Protein AF-0000000072530497 (afdb_homodimer)

Solvent-accessible surface area (backbone atoms only — not comparable to full-atom values): 13283 Å² total; per-residue (Å²): 85,55,71,67,58,54,52,52,50,48,51,50,51,44,52,58,37,70,72,37,70,50,44,38,33,46,36,32,20,40,73,77,20,50,77,75,45,75,44,67,48,86,83,52,64,70,46,66,75,30,50,76,43,46,30,44,50,49,53,52,39,52,56,53,28,67,44,70,69,42,63,46,38,32,41,34,39,33,31,82,62,29,28,38,43,34,38,59,48,84,78,36,31,38,41,34,36,26,35,50,81,30,56,61,69,62,58,57,55,43,50,63,59,46,49,60,54,40,63,62,33,56,60,34,56,71,68,79,86,55,73,68,57,54,51,52,51,48,52,50,51,44,52,57,37,69,72,38,72,51,46,39,32,44,35,32,20,40,74,77,21,50,78,74,44,74,42,67,47,88,84,52,64,68,47,66,76,32,50,76,43,47,31,44,51,49,52,52,38,52,56,53,28,67,43,71,67,42,62,46,39,32,40,34,39,34,31,81,63,29,28,38,41,34,37,60,48,86,77,36,31,39,40,32,35,27,34,50,82,27,56,60,70,62,58,59,55,43,49,62,59,46,51,61,54,40,65,61,34,58,58,33,59,70,68,79

Structure (mmCIF, N/CA/C/O backbone):
data_AF-0000000072530497-model_v1
#
loop_
_entity.id
_entity.type
_entity.pdbx_description
1 polymer 'Roadblock/LAMTOR2 domain-containing protein'
#
loop_
_atom_site.group_PDB
_atom_site.id
_atom_site.type_symbol
_atom_site.label_atom_id
_atom_site.label_alt_id
_atom_site.label_comp_id
_atom_site.label_asym_id
_atom_site.label_entity_id
_atom_site.label_seq_id
_atom_site.pdbx_PDB_ins_code
_atom_site.Cartn_x
_atom_site.Cartn_y
_atom_site.Cartn_z
_atom_site.occupancy
_atom_site.B_iso_or_equiv
_atom_site.auth_seq_id
_atom_site.auth_comp_id
_atom_site.auth_asym_id
_atom_site.auth_atom_id
_atom_site.pdbx_PDB_model_num
ATOM 1 N N . MET A 1 1 ? -5.379 30.328 8.531 1 54.84 1 MET A N 1
ATOM 2 C CA . MET A 1 1 ? -4.676 29.719 9.656 1 54.84 1 MET A CA 1
ATOM 3 C C . MET A 1 1 ? -3.541 30.609 10.141 1 54.84 1 MET A C 1
ATOM 5 O O . MET A 1 1 ? -2.709 31.047 9.344 1 54.84 1 MET A O 1
ATOM 9 N N . HIS A 1 2 ? -3.631 31.016 11.344 1 65.19 2 HIS A N 1
ATOM 10 C CA . HIS A 1 2 ? -2.604 31.922 11.844 1 65.19 2 HIS A CA 1
ATOM 11 C C . HIS A 1 2 ? -1.271 31.188 12.023 1 65.19 2 HIS A C 1
ATOM 13 O O . HIS A 1 2 ? -1.24 29.969 12.188 1 65.19 2 HIS A O 1
ATOM 19 N N . ASN A 1 3 ? -0.214 31.891 11.812 1 76 3 ASN A N 1
ATOM 20 C CA . ASN A 1 3 ? 1.158 31.391 11.883 1 76 3 ASN A CA 1
ATOM 21 C C . ASN A 1 3 ? 1.396 30.578 13.148 1 76 3 ASN A C 1
ATOM 23 O O . ASN A 1 3 ? 2.09 29.562 13.109 1 76 3 ASN A O 1
ATOM 27 N N . GLN A 1 4 ? 0.722 31.016 14.242 1 74.25 4 GLN A N 1
ATOM 28 C CA . GLN A 1 4 ? 0.896 30.312 15.508 1 74.25 4 GLN A CA 1
ATOM 29 C C . GLN A 1 4 ? 0.225 28.938 15.477 1 74.25 4 GLN A C 1
ATOM 31 O O . GLN A 1 4 ? 0.764 27.969 16 1 74.25 4 GLN A O 1
ATOM 36 N N . ASP A 1 5 ? -0.867 28.859 14.844 1 76.75 5 ASP A N 1
ATOM 37 C CA . ASP A 1 5 ? -1.598 27.594 14.727 1 76.75 5 ASP A CA 1
ATOM 38 C C . ASP A 1 5 ? -0.814 26.578 13.898 1 76.75 5 ASP A C 1
ATOM 40 O O . ASP A 1 5 ? -0.734 25.406 14.258 1 76.75 5 ASP A O 1
ATOM 44 N N . ARG A 1 6 ? -0.209 27.094 12.859 1 80.12 6 ARG A N 1
ATOM 45 C CA . ARG A 1 6 ? 0.583 26.234 11.984 1 80.12 6 ARG A CA 1
ATOM 46 C C . ARG A 1 6 ? 1.8 25.672 12.727 1 80.12 6 ARG A C 1
ATOM 48 O O . ARG A 1 6 ? 2.148 24.5 12.57 1 80.12 6 ARG A O 1
ATOM 55 N N . ALA A 1 7 ? 2.402 26.547 13.594 1 86.12 7 ALA A N 1
ATOM 56 C CA . ALA A 1 7 ? 3.578 26.125 14.352 1 86.12 7 ALA A CA 1
ATOM 57 C C . ALA A 1 7 ? 3.227 25.016 15.344 1 86.12 7 ALA A C 1
ATOM 59 O O . ALA A 1 7 ? 4 24.078 15.539 1 86.12 7 ALA A O 1
ATOM 60 N N . GLU A 1 8 ? 2.088 25.156 15.977 1 86.56 8 GLU A N 1
ATOM 61 C CA . GLU A 1 8 ? 1.657 24.156 16.953 1 86.56 8 GLU A CA 1
ATOM 62 C C . GLU A 1 8 ? 1.342 22.828 16.266 1 86.56 8 GLU A C 1
ATOM 64 O O . GLU A 1 8 ? 1.628 21.75 16.812 1 86.56 8 GLU A O 1
ATOM 69 N N . LEU A 1 9 ? 0.742 22.938 15.133 1 87.5 9 LEU A N 1
ATOM 70 C CA . LEU A 1 9 ? 0.431 21.734 14.367 1 87.5 9 LEU A CA 1
ATOM 71 C C . LEU A 1 9 ? 1.707 21 13.961 1 87.5 9 LEU A C 1
ATOM 73 O O . LEU A 1 9 ? 1.787 19.781 14.055 1 87.5 9 L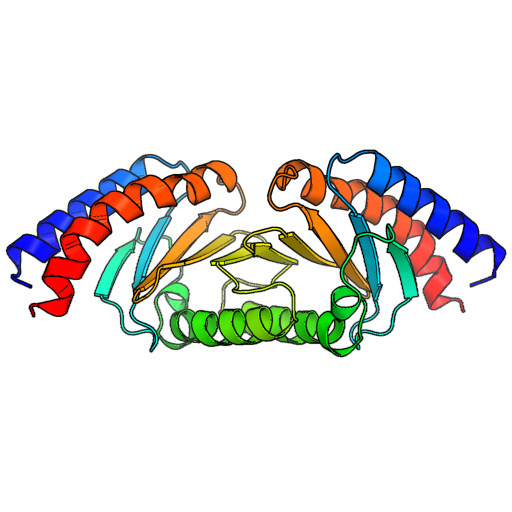EU A O 1
ATOM 77 N N . LYS A 1 10 ? 2.654 21.734 13.586 1 90.19 10 LYS A N 1
ATOM 78 C CA . LYS A 1 10 ? 3.936 21.141 13.203 1 90.19 10 LYS A CA 1
ATOM 79 C C . LYS A 1 10 ? 4.602 20.453 14.398 1 90.19 10 LYS A C 1
ATOM 81 O O . LYS A 1 10 ? 5.191 19.391 14.25 1 90.19 10 LYS A O 1
ATOM 86 N N . ARG A 1 11 ? 4.516 21.078 15.5 1 93.06 11 ARG A N 1
ATOM 87 C CA . ARG A 1 11 ? 5.09 20.484 16.703 1 93.06 11 ARG A CA 1
ATOM 88 C C . ARG A 1 11 ? 4.41 19.156 17.047 1 93.06 11 ARG A C 1
ATOM 90 O O . ARG A 1 11 ? 5.074 18.188 17.406 1 93.06 11 ARG A O 1
ATOM 97 N N . SER A 1 12 ? 3.111 19.188 16.859 1 93.12 12 SER A N 1
ATOM 98 C CA . SER A 1 12 ? 2.365 17.953 17.125 1 93.12 12 SER A CA 1
ATOM 99 C C . SER A 1 12 ? 2.754 16.859 16.141 1 93.12 12 SER A C 1
ATOM 101 O O . SER A 1 12 ? 2.947 15.711 16.531 1 93.12 12 SER A O 1
ATOM 103 N N . LEU A 1 13 ? 2.891 17.203 14.93 1 93.81 13 LEU A N 1
ATOM 104 C CA . LEU A 1 13 ? 3.281 16.234 13.914 1 93.81 13 LEU A CA 1
ATOM 105 C C . LEU A 1 13 ? 4.672 15.68 14.203 1 93.81 13 LEU A C 1
ATOM 107 O O . LEU A 1 13 ? 4.914 14.484 14.039 1 93.81 13 LEU A O 1
ATOM 111 N N . PHE A 1 14 ? 5.504 16.578 14.664 1 95.31 14 PHE A N 1
ATOM 112 C CA . PHE A 1 14 ? 6.855 16.141 14.992 1 95.31 14 PHE A CA 1
ATOM 113 C C . PHE A 1 14 ? 6.84 15.148 16.156 1 95.31 14 PHE A C 1
ATOM 115 O O . PHE A 1 14 ? 7.582 14.172 16.156 1 95.31 14 PHE A O 1
ATOM 122 N N . LYS A 1 15 ? 6.094 15.414 17.078 1 95.81 15 LYS A N 1
ATOM 123 C CA . LYS A 1 15 ? 5.957 14.508 18.219 1 95.81 15 LYS A CA 1
ATOM 124 C C . LYS A 1 15 ? 5.453 13.133 17.766 1 95.81 15 LYS A C 1
ATOM 126 O O . LYS A 1 15 ? 5.988 12.109 18.188 1 95.81 15 LYS A O 1
ATOM 131 N N . PHE A 1 16 ? 4.426 13.172 16.922 1 95.19 16 PHE A N 1
ATOM 132 C CA . PHE A 1 16 ? 3.908 11.914 16.391 1 95.19 16 PHE A CA 1
ATOM 133 C C . PHE A 1 16 ? 5 11.148 15.656 1 95.19 16 PHE A C 1
ATOM 135 O O . PHE A 1 16 ? 5.152 9.938 15.852 1 95.19 16 PHE A O 1
ATOM 142 N N . MET A 1 17 ? 5.711 11.82 14.844 1 96.25 17 MET A N 1
ATOM 143 C CA . MET A 1 17 ? 6.777 11.211 14.055 1 96.25 17 MET A CA 1
ATOM 144 C C . MET A 1 17 ? 7.848 10.609 14.961 1 96.25 17 MET A C 1
ATOM 146 O O . MET A 1 17 ? 8.32 9.5 14.711 1 96.25 17 MET A O 1
ATOM 150 N N . SER A 1 18 ? 8.172 11.297 16 1 96.12 18 SER A N 1
ATOM 151 C CA . SER A 1 18 ? 9.242 10.883 16.906 1 96.12 18 SER A CA 1
ATOM 152 C C . SER A 1 18 ? 8.836 9.648 17.703 1 96.12 18 SER A C 1
ATOM 154 O O . SER A 1 18 ? 9.695 8.93 18.234 1 96.12 18 SER A O 1
ATOM 156 N N . ASN A 1 19 ? 7.566 9.367 17.766 1 95.5 19 ASN A N 1
ATOM 157 C CA . ASN A 1 19 ? 7.062 8.211 18.5 1 95.5 19 ASN A CA 1
ATOM 158 C C . ASN A 1 19 ? 7.242 6.918 17.719 1 95.5 19 ASN A C 1
ATOM 160 O O . ASN A 1 19 ? 7.094 5.828 18.266 1 95.5 19 ASN A O 1
ATOM 164 N N . VAL A 1 20 ? 7.574 7.039 16.469 1 96.06 20 VAL A N 1
ATOM 165 C CA . VAL A 1 20 ? 7.723 5.855 15.633 1 96.06 20 VAL A CA 1
ATOM 166 C C . VAL A 1 20 ? 9.156 5.762 15.117 1 96.06 20 VAL A C 1
ATOM 168 O O . VAL A 1 20 ? 9.602 6.598 14.32 1 96.06 20 VAL A O 1
ATOM 171 N N . GLU A 1 21 ? 9.805 4.734 15.586 1 96.06 21 GLU A N 1
ATOM 172 C CA . GLU A 1 21 ? 11.18 4.539 15.141 1 96.06 21 GLU A CA 1
ATOM 173 C C . GLU A 1 21 ? 11.25 4.316 13.633 1 96.06 21 GLU A C 1
ATOM 175 O O . GLU A 1 21 ? 10.516 3.488 13.086 1 96.06 21 GLU A O 1
ATOM 180 N N . GLY A 1 22 ? 12.078 5.125 12.938 1 96.25 22 GLY A N 1
ATOM 181 C CA . GLY A 1 22 ? 12.297 4.93 11.516 1 96.25 22 GLY A CA 1
ATOM 182 C C . GLY A 1 22 ? 11.383 5.781 10.656 1 96.25 22 GLY A C 1
ATOM 183 O O . GLY A 1 22 ? 11.5 5.777 9.422 1 96.25 22 GLY A O 1
ATOM 184 N N . LEU A 1 23 ? 10.5 6.504 11.281 1 96.62 23 LEU A N 1
ATOM 185 C CA . LEU A 1 23 ? 9.672 7.461 10.555 1 96.62 23 LEU A CA 1
ATOM 186 C C . LEU A 1 23 ? 10.406 8.789 10.383 1 96.62 23 LEU A C 1
ATOM 188 O O . LEU A 1 23 ? 10.852 9.391 11.367 1 96.62 23 LEU A O 1
ATOM 192 N N . ASP A 1 24 ? 10.406 9.273 9.133 1 96.56 24 ASP A N 1
ATOM 193 C CA . ASP A 1 24 ? 11.32 10.383 8.867 1 96.56 24 ASP A CA 1
ATOM 194 C C . ASP A 1 24 ? 10.562 11.617 8.391 1 96.56 24 ASP A C 1
ATOM 196 O O . ASP A 1 24 ? 11.102 12.719 8.375 1 96.56 24 ASP A O 1
ATOM 200 N N . ALA A 1 25 ? 9.32 11.352 7.977 1 96.06 25 ALA A N 1
ATOM 201 C CA . ALA A 1 25 ? 8.578 12.523 7.508 1 96.06 25 ALA A CA 1
ATOM 202 C C . ALA A 1 25 ? 7.074 12.305 7.605 1 96.06 25 ALA A C 1
ATOM 204 O O . ALA A 1 25 ? 6.598 11.18 7.43 1 96.06 25 ALA A O 1
ATOM 205 N N . ILE A 1 26 ? 6.371 13.352 7.836 1 95.62 26 ILE A N 1
ATOM 206 C CA . ILE A 1 26 ? 4.922 13.469 7.703 1 95.62 26 ILE A CA 1
ATOM 207 C C . ILE A 1 26 ? 4.578 14.719 6.902 1 95.62 26 ILE A C 1
ATOM 209 O O . ILE A 1 26 ? 4.938 15.836 7.297 1 95.62 26 ILE A O 1
ATOM 213 N N . ILE A 1 27 ? 3.92 14.492 5.801 1 93.25 27 ILE A N 1
ATOM 214 C CA . ILE A 1 27 ? 3.566 15.578 4.895 1 93.25 27 ILE A CA 1
ATOM 215 C C . ILE A 1 27 ? 2.053 15.602 4.688 1 93.25 27 ILE A C 1
ATOM 217 O O . ILE A 1 27 ? 1.445 14.578 4.375 1 93.25 27 ILE A O 1
ATOM 221 N N . VAL A 1 28 ? 1.449 16.766 4.867 1 91.94 28 VAL A N 1
ATOM 222 C CA . VAL A 1 28 ? 0.018 16.953 4.656 1 91.94 28 VAL A CA 1
ATOM 223 C C . VAL A 1 28 ? -0.213 17.844 3.441 1 91.94 28 VAL A C 1
ATOM 225 O O . VAL A 1 28 ? 0.344 18.938 3.357 1 91.94 28 VAL A O 1
ATOM 228 N N . THR A 1 29 ? -1.006 17.328 2.523 1 90 29 THR A N 1
ATOM 229 C CA . THR A 1 29 ? -1.283 18.078 1.302 1 90 29 THR A CA 1
ATOM 230 C C . THR A 1 29 ? -2.785 18.172 1.054 1 90 29 THR A C 1
ATOM 232 O O . THR A 1 29 ? -3.574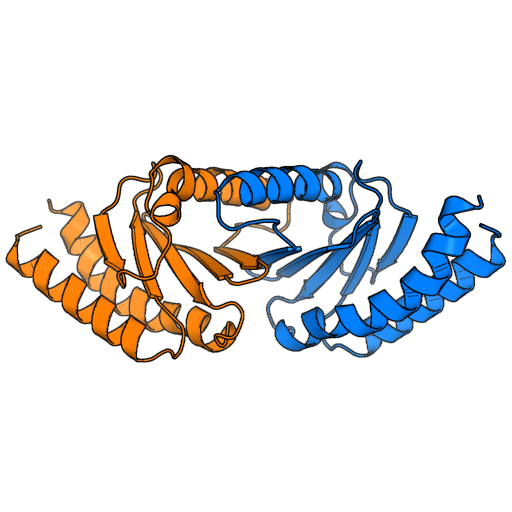 17.5 1.726 1 90 29 THR A O 1
ATOM 235 N N . ASP A 1 30 ? -3.115 19.094 0.224 1 84.56 30 ASP A N 1
ATOM 236 C CA . ASP A 1 30 ? -4.469 19.016 -0.322 1 84.56 30 ASP A CA 1
ATOM 237 C C . ASP A 1 30 ? -4.539 18.031 -1.484 1 84.56 30 ASP A C 1
ATOM 239 O O . ASP A 1 30 ? -3.592 17.281 -1.729 1 84.56 30 ASP A O 1
ATOM 243 N N . ARG A 1 31 ? -5.637 17.969 -2.223 1 79.06 31 ARG A N 1
ATOM 244 C CA . ARG A 1 31 ? -5.855 16.969 -3.266 1 79.06 31 ARG A CA 1
ATOM 245 C C . ARG A 1 31 ? -4.988 17.266 -4.488 1 79.06 31 ARG A C 1
ATOM 247 O O . ARG A 1 31 ? -4.777 16.375 -5.324 1 79.06 31 ARG A O 1
ATOM 254 N N . ASP A 1 32 ? -4.527 18.453 -4.535 1 81.44 32 ASP A N 1
ATOM 255 C CA . ASP A 1 32 ? -3.711 18.828 -5.684 1 81.44 32 ASP A CA 1
ATOM 256 C C . ASP A 1 32 ? -2.227 18.609 -5.395 1 81.44 32 ASP A C 1
ATOM 258 O O . ASP A 1 32 ? -1.384 18.828 -6.27 1 81.44 32 ASP A O 1
ATOM 262 N N . GLY A 1 33 ? -1.976 18.266 -4.191 1 83.62 33 GLY A N 1
ATOM 263 C CA . GLY A 1 33 ? -0.593 17.984 -3.836 1 83.62 33 GLY A CA 1
ATOM 264 C C . GLY A 1 33 ? 0.132 19.188 -3.266 1 83.62 33 GLY A C 1
ATOM 265 O O . GLY A 1 33 ? 1.358 19.172 -3.135 1 83.62 33 GLY A O 1
ATOM 266 N N . VAL A 1 34 ? -0.577 20.234 -2.986 1 85.12 34 VAL A N 1
ATOM 267 C CA . VAL A 1 34 ? 0.038 21.391 -2.365 1 85.12 34 VAL A CA 1
ATOM 268 C C . VAL A 1 34 ? 0.311 21.109 -0.89 1 85.12 34 VAL A C 1
ATOM 270 O O . VAL A 1 34 ? -0.597 20.734 -0.145 1 85.12 34 VAL A O 1
ATOM 273 N N . VAL A 1 35 ? 1.54 21.391 -0.485 1 89.19 35 VAL A N 1
ATOM 274 C CA . VAL A 1 35 ? 1.979 21.062 0.87 1 89.19 35 VAL A CA 1
ATOM 275 C C . VAL A 1 35 ? 1.384 22.062 1.854 1 89.19 35 VAL A C 1
ATOM 277 O O . VAL A 1 35 ? 1.557 23.281 1.696 1 89.19 35 VAL A O 1
ATOM 280 N N . MET A 1 36 ? 0.699 21.516 2.781 1 86.88 36 MET A N 1
ATOM 281 C CA . MET A 1 36 ? 0.104 22.328 3.832 1 86.88 36 MET A CA 1
ATOM 282 C C . MET A 1 36 ? 0.958 22.297 5.098 1 86.88 36 MET A C 1
ATOM 284 O O . MET A 1 36 ? 1.127 23.328 5.762 1 86.88 36 MET A O 1
ATOM 288 N N . LEU A 1 37 ? 1.386 21.141 5.441 1 89.81 37 LEU A N 1
ATOM 289 C CA . LEU A 1 37 ? 2.264 20.922 6.582 1 89.81 37 LEU A CA 1
ATOM 290 C C . LEU A 1 37 ? 3.324 19.875 6.258 1 89.81 37 LEU A C 1
ATOM 292 O O . LEU A 1 37 ? 3.035 18.875 5.586 1 89.81 37 LEU A O 1
ATOM 296 N N . LYS A 1 38 ? 4.531 20.203 6.754 1 91.88 38 LYS A N 1
ATOM 297 C CA . LYS A 1 38 ? 5.605 19.234 6.527 1 91.88 38 LYS A CA 1
ATOM 298 C C . LYS A 1 38 ? 6.574 19.203 7.703 1 91.88 38 LYS A C 1
ATOM 300 O O . LYS A 1 38 ? 7.039 20.25 8.156 1 91.88 38 LYS A O 1
ATOM 305 N N . VAL A 1 39 ? 6.727 18.047 8.195 1 94.62 39 VAL A N 1
ATOM 306 C CA . VAL A 1 39 ? 7.836 17.781 9.102 1 94.62 39 VAL A CA 1
ATOM 307 C C . VAL A 1 39 ? 8.688 16.641 8.562 1 94.62 39 VAL A C 1
ATOM 309 O O . VAL A 1 39 ? 8.156 15.602 8.164 1 94.62 39 VAL A O 1
ATOM 312 N N . ALA A 1 40 ? 10.031 16.906 8.484 1 94.62 40 ALA A N 1
ATOM 313 C CA . ALA A 1 40 ? 10.906 15.898 7.891 1 94.62 40 ALA A CA 1
ATOM 314 C C . ALA A 1 40 ? 12.328 16.016 8.43 1 94.62 40 ALA A C 1
ATOM 316 O O . ALA A 1 40 ? 12.812 17.125 8.672 1 94.62 40 ALA A O 1
ATOM 317 N N . HIS A 1 41 ? 12.867 14.859 8.633 1 94.31 41 HIS A N 1
ATOM 318 C CA . HIS A 1 41 ? 14.305 14.836 8.875 1 94.31 41 HIS A CA 1
ATOM 319 C C . HIS A 1 41 ? 15.086 15.125 7.59 1 94.31 41 HIS A C 1
ATOM 321 O O . HIS A 1 41 ? 14.57 14.906 6.488 1 94.31 41 HIS A O 1
ATOM 327 N N . GLU A 1 42 ? 16.281 15.539 7.746 1 89.69 42 GLU A N 1
ATOM 328 C CA . GLU A 1 42 ? 17.141 15.875 6.609 1 89.69 42 GLU A CA 1
ATOM 329 C C . GLU A 1 42 ? 17.484 14.633 5.797 1 89.69 42 GLU A C 1
ATOM 331 O O . GLU A 1 42 ? 17.875 14.734 4.629 1 89.69 42 GLU A O 1
ATOM 336 N N . SER A 1 43 ? 17.297 13.469 6.312 1 86.25 43 SER A N 1
ATOM 337 C CA . SER A 1 43 ? 17.688 12.211 5.684 1 86.25 43 SER A CA 1
ATOM 338 C C . SER A 1 43 ? 16.688 11.789 4.609 1 86.25 43 SER A C 1
ATOM 340 O O . SER A 1 43 ? 16.984 10.938 3.773 1 86.25 43 SER A O 1
ATOM 342 N N . VAL A 1 44 ? 15.602 12.422 4.613 1 87.56 44 VAL A N 1
ATOM 343 C CA . VAL A 1 44 ? 14.578 12.039 3.648 1 87.56 44 VAL A CA 1
ATOM 344 C C . VAL A 1 44 ? 14.945 12.57 2.266 1 87.56 44 VAL A C 1
ATOM 346 O O . VAL A 1 44 ? 15.336 13.734 2.123 1 87.56 44 VAL A O 1
ATOM 349 N N . PRO A 1 45 ? 14.852 11.727 1.245 1 87.25 45 PRO A N 1
ATOM 350 C CA . PRO A 1 45 ? 15.117 12.195 -0.114 1 87.25 45 PRO A CA 1
ATOM 351 C C . PRO A 1 45 ? 14.219 13.359 -0.522 1 87.25 45 PRO A C 1
ATOM 353 O O . PRO A 1 45 ? 13.016 13.336 -0.251 1 87.25 45 PRO A O 1
ATOM 356 N N . ASP A 1 46 ? 14.781 14.383 -1.162 1 87.31 46 ASP A N 1
ATOM 357 C CA . ASP A 1 46 ? 14.039 15.562 -1.568 1 87.31 46 ASP A CA 1
ATOM 358 C C . ASP A 1 46 ? 12.875 15.195 -2.488 1 87.31 46 ASP A C 1
ATOM 360 O O . ASP A 1 46 ? 11.859 15.898 -2.533 1 87.31 46 ASP A O 1
ATOM 364 N N . GLN A 1 47 ? 13.008 14.156 -3.174 1 85.31 47 GLN A N 1
ATOM 365 C CA . GLN A 1 47 ? 12.031 13.727 -4.168 1 85.31 47 GLN A CA 1
ATOM 366 C C . GLN A 1 47 ? 10.664 13.492 -3.531 1 85.31 47 GLN A C 1
ATOM 368 O O . GLN A 1 47 ? 9.633 13.766 -4.145 1 85.31 47 GLN A O 1
ATOM 373 N N . VAL A 1 48 ? 10.695 13.133 -2.293 1 84.38 48 VAL A N 1
ATOM 374 C CA . VAL A 1 48 ? 9.445 12.711 -1.67 1 84.38 48 VAL A CA 1
ATOM 375 C C . VAL A 1 48 ? 8.633 13.945 -1.272 1 84.38 48 VAL A C 1
ATOM 377 O O . VAL A 1 48 ? 7.43 13.844 -1.007 1 84.38 48 VAL A O 1
ATOM 380 N N . THR A 1 49 ? 9.297 15.062 -1.255 1 82.62 49 THR A N 1
ATOM 381 C CA . THR A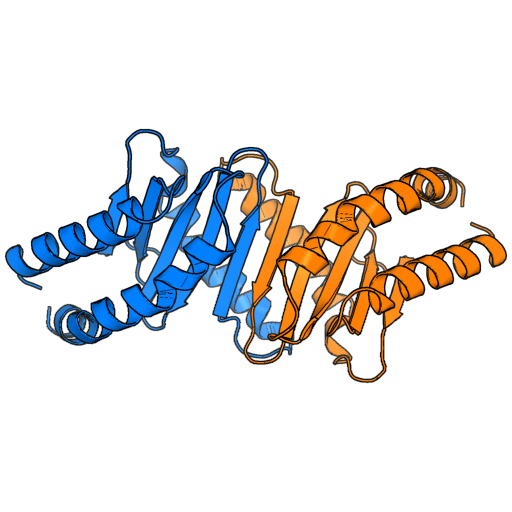 1 49 ? 8.602 16.266 -0.823 1 82.62 49 THR A CA 1
ATOM 382 C C . THR A 1 49 ? 8.172 17.109 -2.025 1 82.62 49 THR A C 1
ATOM 384 O O . THR A 1 49 ? 7.508 18.125 -1.868 1 82.62 49 THR A O 1
ATOM 387 N N . ARG A 1 50 ? 8.492 16.578 -3.162 1 84.75 50 ARG A N 1
ATOM 388 C CA . ARG A 1 50 ? 8.156 17.344 -4.359 1 84.75 50 ARG A CA 1
ATOM 389 C C . ARG A 1 50 ? 6.711 17.094 -4.781 1 84.75 50 ARG A C 1
ATOM 391 O O . ARG A 1 50 ? 6.168 16.016 -4.547 1 84.75 50 ARG A O 1
ATOM 398 N N . HIS A 1 51 ? 6.203 18.062 -5.461 1 84.12 51 HIS A N 1
ATOM 399 C CA . HIS A 1 51 ? 4.82 18.047 -5.93 1 84.12 51 HIS A CA 1
ATOM 400 C C . HIS A 1 51 ? 4.535 16.828 -6.785 1 84.12 51 HIS A C 1
ATOM 402 O O . HIS A 1 51 ? 3.477 16.203 -6.652 1 84.12 51 HIS A O 1
ATOM 408 N N . GLN A 1 52 ? 5.426 16.547 -7.621 1 77.06 52 GLN A N 1
ATOM 409 C CA . GLN A 1 52 ? 5.227 15.422 -8.523 1 77.06 52 GLN A CA 1
ATOM 410 C C . GLN A 1 52 ? 4.996 14.133 -7.742 1 77.06 52 GLN A C 1
ATOM 412 O O . GLN A 1 52 ? 4.176 13.297 -8.133 1 77.06 52 GLN A O 1
ATOM 417 N N . PHE A 1 53 ? 5.699 14 -6.648 1 82.38 53 PHE A N 1
ATOM 418 C CA . PHE A 1 53 ? 5.559 12.828 -5.801 1 82.38 53 PHE A CA 1
ATOM 419 C C . PHE A 1 53 ? 4.238 12.859 -5.043 1 82.38 53 PHE A C 1
ATOM 421 O O . PHE A 1 53 ? 3.475 11.891 -5.074 1 82.38 53 PHE A O 1
ATOM 428 N N . LEU A 1 54 ? 3.949 13.969 -4.574 1 85.62 54 LEU A N 1
ATOM 429 C CA . LEU A 1 54 ? 2.809 14.086 -3.674 1 85.62 54 LEU A CA 1
ATOM 430 C C . LEU A 1 54 ? 1.5 14.117 -4.457 1 85.62 54 LEU A C 1
ATOM 432 O O . LEU A 1 54 ? 0.47 13.648 -3.969 1 85.62 54 LEU A O 1
ATOM 436 N N . SER A 1 55 ? 1.562 14.562 -5.645 1 80.88 55 SER A N 1
ATOM 437 C CA . SER A 1 55 ? 0.356 14.695 -6.457 1 80.88 55 SER A CA 1
ATOM 438 C C . SER A 1 55 ? -0.064 13.352 -7.047 1 80.88 55 SER A C 1
ATOM 440 O O . SER A 1 55 ? -1.227 13.164 -7.41 1 80.88 55 SER A O 1
ATOM 442 N N . VAL A 1 56 ? 0.778 12.398 -7.113 1 81.75 56 VAL A N 1
ATOM 443 C CA . VAL A 1 56 ? 0.509 11.125 -7.766 1 81.75 56 VAL A CA 1
ATOM 444 C C . VAL A 1 56 ? -0.446 10.297 -6.906 1 81.75 56 VAL A C 1
ATOM 446 O O . VAL A 1 56 ? -1.289 9.562 -7.434 1 81.75 56 VAL A O 1
ATOM 449 N N . PHE A 1 57 ? -0.321 10.469 -5.633 1 82.94 57 PHE A N 1
ATOM 450 C CA . PHE A 1 57 ? -1.154 9.672 -4.742 1 82.94 57 PHE A CA 1
ATOM 451 C C . PHE A 1 57 ? -2.633 9.875 -5.051 1 82.94 57 PHE A C 1
ATOM 453 O O . PHE A 1 57 ? -3.404 8.914 -5.086 1 82.94 57 PHE A O 1
ATOM 460 N N . GLY A 1 58 ? -2.953 11.078 -5.207 1 84.5 58 GLY A N 1
ATOM 461 C CA . GLY A 1 58 ? -4.348 11.336 -5.527 1 84.5 58 GLY A CA 1
ATOM 462 C C . GLY A 1 58 ? -4.844 10.531 -6.715 1 84.5 58 GLY A C 1
ATOM 463 O O . GLY A 1 58 ? -5.891 9.883 -6.637 1 84.5 58 GLY A O 1
ATOM 464 N N . SER A 1 59 ? -4.09 10.523 -7.66 1 84.06 59 SER A N 1
ATOM 465 C CA . SER A 1 59 ? -4.461 9.797 -8.867 1 84.06 59 SER A CA 1
ATOM 466 C C . SER A 1 59 ? -4.465 8.297 -8.633 1 84.06 59 SER A C 1
ATOM 468 O O . SER A 1 59 ? -5.383 7.594 -9.062 1 84.06 59 SER A O 1
ATOM 470 N N . MET A 1 60 ? -3.492 7.781 -7.996 1 86.5 60 MET A N 1
ATOM 471 C CA . MET A 1 60 ? -3.404 6.352 -7.715 1 86.5 60 MET A CA 1
ATOM 472 C C . MET A 1 60 ? -4.578 5.891 -6.855 1 86.5 60 MET A C 1
ATOM 474 O O . MET A 1 60 ? -5.16 4.836 -7.109 1 86.5 60 MET A O 1
ATOM 478 N N . SER A 1 61 ? -4.887 6.703 -5.863 1 89.69 61 SER A N 1
ATOM 479 C CA . SER A 1 61 ? -6.02 6.395 -4.996 1 89.69 61 SER A CA 1
ATOM 480 C C . SER A 1 61 ? -7.332 6.406 -5.777 1 89.69 61 SER A C 1
ATOM 482 O O . SER A 1 61 ? -8.188 5.535 -5.578 1 89.69 61 SER A O 1
ATOM 484 N N . ASP A 1 62 ? -7.473 7.379 -6.676 1 87.62 62 ASP A N 1
ATOM 485 C CA . ASP A 1 62 ? -8.664 7.441 -7.52 1 87.62 62 ASP A CA 1
ATOM 486 C C . ASP A 1 62 ? -8.766 6.211 -8.422 1 87.62 62 ASP A C 1
ATOM 488 O O . ASP A 1 62 ? -9.852 5.645 -8.586 1 87.62 62 ASP A O 1
ATOM 492 N N . GLN A 1 63 ? -7.684 5.883 -9.008 1 84.94 63 GLN A N 1
ATOM 493 C CA . GLN A 1 63 ? -7.648 4.691 -9.859 1 84.94 63 GLN A CA 1
ATOM 494 C C . GLN A 1 63 ? -7.984 3.438 -9.055 1 84.94 63 GLN A C 1
ATOM 496 O O . GLN A 1 63 ? -8.789 2.611 -9.492 1 84.94 63 GLN A O 1
ATOM 501 N N . ALA A 1 64 ? -7.43 3.309 -7.875 1 88.19 64 ALA A N 1
ATOM 502 C CA . ALA A 1 64 ? -7.699 2.16 -7.016 1 88.19 64 ALA A CA 1
ATOM 503 C C . ALA A 1 64 ? -9.164 2.115 -6.602 1 88.19 64 ALA A C 1
ATOM 505 O O . ALA A 1 64 ? -9.758 1.037 -6.504 1 88.19 64 ALA A O 1
ATOM 506 N N . SER A 1 65 ? -9.789 3.234 -6.457 1 89.62 65 SER A N 1
ATOM 507 C CA . SER A 1 65 ? -11.188 3.318 -6.035 1 89.62 65 SER A CA 1
ATOM 508 C C . SER A 1 65 ? -12.125 2.885 -7.152 1 89.62 65 SER A C 1
ATOM 510 O O . SER A 1 65 ? -13.273 2.514 -6.898 1 89.62 65 SER A O 1
ATOM 512 N N . LYS A 1 66 ? -11.648 2.943 -8.281 1 84 66 LYS A N 1
ATOM 513 C CA . LYS A 1 66 ? -12.469 2.604 -9.445 1 84 66 LYS A CA 1
ATOM 514 C C . LYS A 1 66 ? -12.445 1.101 -9.711 1 84 66 LYS A C 1
ATOM 516 O O . LYS A 1 66 ? -13.211 0.602 -10.539 1 84 66 LYS A O 1
ATOM 521 N N . LEU A 1 67 ? -11.742 0.396 -8.93 1 80.44 67 LEU A N 1
ATOM 522 C CA . LEU A 1 67 ? -11.555 -1.025 -9.188 1 80.44 67 LEU A CA 1
ATOM 523 C C . LEU A 1 67 ? -12.688 -1.85 -8.586 1 80.44 67 LEU A C 1
ATOM 525 O O . LEU A 1 67 ? -12.695 -3.078 -8.703 1 80.44 67 LEU A O 1
ATOM 529 N N . GLY A 1 68 ? -13.602 -1.233 -7.934 1 82.38 68 GLY A N 1
ATOM 530 C CA . GLY A 1 68 ? -14.828 -1.907 -7.527 1 82.38 68 GLY A CA 1
ATOM 531 C C . GLY A 1 68 ? -14.781 -2.424 -6.102 1 82.38 68 GLY A C 1
ATOM 532 O O . GLY A 1 68 ? -15.68 -3.146 -5.668 1 82.38 68 GLY A O 1
ATOM 533 N N . LEU A 1 69 ? -13.742 -2.102 -5.305 1 88.5 69 LEU A N 1
ATOM 534 C CA . LEU A 1 69 ? -13.633 -2.57 -3.928 1 88.5 69 LEU A CA 1
ATOM 535 C C . LEU A 1 69 ? -14.078 -1.487 -2.947 1 88.5 69 LEU A C 1
ATOM 537 O O . LEU A 1 69 ? -14.07 -1.702 -1.733 1 88.5 69 LEU A O 1
ATOM 541 N N . GLY A 1 70 ? -14.508 -0.378 -3.5 1 90.12 70 GLY A N 1
ATOM 542 C CA . GLY A 1 70 ? -14.859 0.767 -2.676 1 90.12 70 GLY A CA 1
ATOM 543 C C . GLY A 1 70 ? -13.828 1.876 -2.723 1 90.12 70 GLY A C 1
ATOM 544 O O . GLY A 1 70 ? -12.984 1.907 -3.621 1 90.12 70 GLY A O 1
ATOM 545 N N . THR A 1 71 ? -14.016 2.727 -1.757 1 92.12 71 THR A N 1
ATOM 546 C CA . THR A 1 71 ? -13.109 3.867 -1.699 1 92.12 71 THR A CA 1
ATOM 547 C C . THR A 1 71 ? -11.773 3.465 -1.094 1 92.12 71 THR A C 1
ATOM 549 O O . THR A 1 71 ? -11.727 2.893 -0.003 1 92.12 71 THR A O 1
ATOM 552 N N . ASN A 1 72 ? -10.742 3.75 -1.893 1 92.62 72 ASN A N 1
ATOM 553 C CA . ASN A 1 72 ? -9.414 3.502 -1.354 1 92.62 72 ASN A CA 1
ATOM 554 C C . ASN A 1 72 ? -9.07 4.477 -0.231 1 92.62 72 ASN A C 1
ATOM 556 O O . ASN A 1 72 ? -9.148 5.695 -0.414 1 92.62 72 ASN A O 1
ATOM 560 N N . GLN A 1 73 ? -8.641 3.934 0.867 1 94.38 73 GLN A N 1
ATOM 561 C CA . GLN A 1 73 ? -8.367 4.754 2.041 1 94.38 73 GLN A CA 1
ATOM 562 C C . GLN A 1 73 ? -6.871 5 2.205 1 94.38 73 GLN A C 1
ATOM 564 O O . GLN A 1 73 ? -6.457 6.078 2.641 1 94.38 73 GLN A O 1
ATOM 569 N N . ARG A 1 74 ? -6.102 3.973 1.823 1 94.31 74 ARG A N 1
ATOM 570 C CA . ARG A 1 74 ? -4.664 4.039 2.055 1 94.31 74 ARG A CA 1
ATOM 571 C C . ARG A 1 74 ? -3.9 3.273 0.976 1 94.31 74 ARG A C 1
ATOM 573 O O . ARG A 1 74 ? -4.375 2.248 0.481 1 94.31 74 ARG A O 1
ATOM 580 N N . ILE A 1 75 ? -2.816 3.791 0.714 1 95.12 75 ILE A N 1
ATOM 581 C CA . ILE A 1 75 ? -1.859 3.078 -0.126 1 95.12 75 ILE A CA 1
ATOM 582 C C . ILE A 1 75 ? -0.498 3.037 0.565 1 95.12 75 ILE A C 1
ATOM 584 O O . ILE A 1 75 ? 0.008 4.066 1.017 1 95.12 75 ILE A O 1
ATOM 588 N N . ILE A 1 76 ? 0.049 1.849 0.648 1 95.69 76 ILE A N 1
ATOM 589 C CA . ILE A 1 76 ? 1.395 1.646 1.175 1 95.69 76 ILE A CA 1
ATOM 590 C C . ILE A 1 76 ? 2.318 1.163 0.058 1 95.69 76 ILE A C 1
ATOM 592 O O . ILE A 1 76 ? 2.021 0.174 -0.617 1 95.69 76 ILE A O 1
ATOM 596 N N . SER A 1 77 ? 3.328 1.874 -0.103 1 94.38 77 SER A N 1
ATOM 597 C CA . SER A 1 77 ? 4.348 1.486 -1.071 1 94.38 77 SER A CA 1
ATOM 598 C C . SER A 1 77 ? 5.656 1.113 -0.378 1 94.38 77 SER A C 1
ATOM 600 O O . SER A 1 77 ? 6.156 1.865 0.462 1 94.38 77 SER A O 1
ATOM 602 N N . LEU A 1 78 ? 6.145 -0.04 -0.787 1 94.62 78 LEU A N 1
ATOM 603 C CA . LEU A 1 78 ? 7.383 -0.523 -0.187 1 94.62 78 LEU A CA 1
ATOM 604 C C . LEU A 1 78 ? 8.508 -0.567 -1.219 1 94.62 78 LEU A C 1
ATOM 606 O O . LEU A 1 78 ? 8.297 -1.021 -2.346 1 94.62 78 LEU A O 1
ATOM 610 N N . TYR A 1 79 ? 9.594 0.003 -0.812 1 94.12 79 TYR A N 1
ATOM 611 C CA . TYR A 1 79 ? 10.82 0.026 -1.6 1 94.12 79 TYR A CA 1
ATOM 612 C C . TYR A 1 79 ? 11.953 -0.678 -0.863 1 94.12 79 TYR A C 1
ATOM 614 O O . TYR A 1 79 ? 11.742 -1.274 0.195 1 94.12 79 TYR A O 1
ATOM 622 N N . ASP A 1 80 ? 13.172 -0.662 -1.48 1 91.94 80 ASP A N 1
ATOM 623 C CA . ASP A 1 80 ? 14.305 -1.366 -0.886 1 91.94 80 ASP A CA 1
ATOM 624 C C . ASP A 1 80 ? 14.688 -0.748 0.456 1 91.94 80 ASP A C 1
ATOM 626 O O . ASP A 1 80 ? 14.977 -1.466 1.415 1 91.94 80 ASP A O 1
ATOM 630 N N . ASN A 1 81 ? 14.641 0.583 0.516 1 93.88 81 ASN A N 1
ATOM 631 C CA . ASN A 1 81 ? 15.172 1.229 1.712 1 93.88 81 ASN A CA 1
ATOM 632 C C . ASN A 1 81 ? 14.141 2.137 2.367 1 93.88 81 ASN A C 1
ATOM 634 O O . ASN A 1 81 ? 14.383 2.693 3.438 1 93.88 81 ASN A O 1
ATOM 638 N N . TYR A 1 82 ? 12.953 2.199 1.679 1 94.69 82 TYR A N 1
ATOM 639 C CA . TYR A 1 82 ? 11.938 3.119 2.184 1 94.69 82 TYR A CA 1
ATOM 640 C C . TYR A 1 82 ? 10.555 2.479 2.143 1 94.69 82 TYR A C 1
ATOM 642 O O . TYR A 1 82 ? 10.336 1.498 1.427 1 94.69 82 TYR A O 1
ATOM 650 N N . GLN A 1 83 ? 9.75 2.998 2.936 1 95.06 83 GLN A N 1
ATOM 651 C CA . GLN A 1 83 ? 8.312 2.779 2.787 1 95.06 83 GLN A CA 1
ATOM 652 C C . GLN A 1 83 ? 7.547 4.098 2.814 1 95.06 83 GLN A C 1
ATOM 654 O O . GLN A 1 83 ? 7.953 5.043 3.496 1 95.06 83 GLN A O 1
ATOM 659 N N . VAL A 1 84 ? 6.5 4.168 2.035 1 94.75 84 VAL A N 1
ATOM 660 C CA . VAL A 1 84 ? 5.633 5.34 1.997 1 94.75 84 VAL A CA 1
ATOM 661 C C . VAL A 1 84 ? 4.195 4.93 2.307 1 94.75 84 VAL A C 1
ATOM 663 O O . VAL A 1 84 ? 3.648 4.023 1.671 1 94.75 84 VAL A O 1
ATOM 666 N N . VAL A 1 85 ? 3.666 5.566 3.297 1 95.12 85 VAL A N 1
ATOM 667 C CA . VAL A 1 85 ? 2.268 5.363 3.666 1 95.12 85 VAL A CA 1
ATOM 668 C C . VAL A 1 85 ? 1.463 6.621 3.352 1 95.12 85 VAL A C 1
ATOM 670 O O . VAL A 1 85 ? 1.766 7.703 3.863 1 95.12 85 VAL A O 1
ATOM 673 N N . GLN A 1 86 ? 0.536 6.43 2.49 1 94 86 GLN A N 1
ATOM 674 C CA . GLN A 1 86 ? -0.328 7.547 2.127 1 94 86 GLN A CA 1
ATOM 675 C C . GLN A 1 86 ? -1.779 7.266 2.504 1 94 86 GLN A C 1
ATOM 677 O O . GLN A 1 86 ? -2.312 6.199 2.193 1 94 86 GLN A O 1
ATOM 682 N N . ILE A 1 87 ? -2.344 8.281 3.141 1 93.94 87 ILE A N 1
ATOM 683 C CA . ILE A 1 87 ? -3.697 8.125 3.664 1 93.94 87 ILE A CA 1
ATOM 684 C C . ILE A 1 87 ? -4.609 9.188 3.068 1 93.94 87 ILE A C 1
ATOM 686 O O . ILE A 1 87 ? -4.258 10.375 3.049 1 93.94 87 ILE A O 1
ATOM 690 N N . ASN A 1 88 ? -5.691 8.656 2.574 1 88.94 88 ASN A N 1
ATOM 691 C CA . ASN A 1 88 ? -6.727 9.539 2.053 1 88.94 88 ASN A CA 1
ATOM 692 C C . ASN A 1 88 ? -7.641 10.047 3.166 1 88.94 88 ASN A C 1
ATOM 694 O O . ASN A 1 88 ? -8.648 9.414 3.479 1 88.94 88 ASN A O 1
ATOM 698 N N . LYS A 1 89 ? -7.281 11.195 3.766 1 82.31 89 LYS A N 1
ATOM 699 C CA . LYS A 1 89 ? -8.078 11.852 4.797 1 82.31 89 LYS A CA 1
ATOM 700 C C . LYS A 1 89 ? -8.812 13.062 4.234 1 82.31 89 LYS A C 1
ATOM 702 O O . LYS A 1 89 ? -8.414 14.203 4.496 1 82.31 89 LYS A O 1
ATOM 707 N N . GLN A 1 90 ? -9.828 12.703 3.566 1 77.94 90 GLN A N 1
ATOM 708 C CA . GLN A 1 90 ? -10.555 13.797 2.932 1 77.94 90 GLN A CA 1
ATOM 709 C C . GLN A 1 90 ? -10.914 14.875 3.945 1 77.94 90 GLN A C 1
ATOM 711 O O . GLN A 1 90 ? -11.445 14.578 5.016 1 77.94 90 GLN A O 1
ATOM 716 N N . PRO A 1 91 ? -10.531 16.219 3.566 1 81 91 PRO A N 1
ATOM 717 C CA . PRO A 1 91 ? -10.086 16.734 2.271 1 81 91 PRO A CA 1
ATOM 718 C C . PRO A 1 91 ? -8.562 16.734 2.137 1 81 91 PRO A C 1
ATOM 720 O O . PRO A 1 91 ? -8.031 17.234 1.141 1 81 91 PRO A O 1
ATOM 723 N N . LEU A 1 92 ? -7.875 16.219 3.061 1 85.5 92 LEU A N 1
ATOM 724 C CA . LEU A 1 92 ? -6.414 16.25 3.047 1 85.5 92 LEU A CA 1
ATOM 725 C C . LEU A 1 92 ? -5.848 14.883 2.686 1 85.5 92 LEU A C 1
ATOM 727 O O . LEU A 1 92 ? -6.559 13.875 2.729 1 85.5 92 LEU A O 1
ATOM 731 N N . LEU A 1 93 ? -4.613 14.945 2.219 1 90.31 93 LEU A N 1
ATOM 732 C CA . LEU A 1 93 ? -3.803 13.75 2.041 1 90.31 93 LEU A CA 1
ATOM 733 C C . LEU A 1 93 ? -2.604 13.758 2.982 1 90.31 93 LEU A C 1
ATOM 735 O O . LEU A 1 93 ? -1.979 14.805 3.189 1 90.31 93 LEU A O 1
ATOM 739 N N . VAL A 1 94 ? -2.379 12.68 3.551 1 93.56 94 VAL A N 1
ATOM 740 C CA . VAL A 1 94 ? -1.225 12.555 4.434 1 93.56 94 VAL A CA 1
ATOM 741 C C . VAL A 1 94 ? -0.225 11.562 3.842 1 93.56 94 VAL A C 1
ATOM 743 O O . VAL A 1 94 ? -0.6 10.461 3.438 1 93.56 94 VAL A O 1
ATOM 746 N N . THR A 1 95 ? 0.972 11.977 3.754 1 94 95 THR A N 1
ATOM 747 C CA . THR A 1 95 ? 2.061 11.117 3.312 1 94 95 THR A CA 1
ATOM 748 C C . THR A 1 95 ? 3.102 10.945 4.414 1 94 95 THR A C 1
ATOM 750 O O . THR A 1 95 ? 3.621 11.93 4.941 1 94 95 THR A O 1
ATOM 753 N N . MET A 1 96 ? 3.381 9.727 4.738 1 95.25 96 MET A N 1
ATOM 754 C CA . MET A 1 96 ? 4.406 9.406 5.727 1 95.25 96 MET A CA 1
ATOM 755 C C . MET A 1 96 ? 5.52 8.57 5.102 1 95.25 96 MET A C 1
ATOM 757 O O . MET A 1 96 ? 5.25 7.562 4.441 1 95.25 96 MET A O 1
ATOM 761 N N . VAL A 1 97 ? 6.715 9 5.375 1 96 97 VAL A N 1
ATOM 762 C CA . VAL A 1 97 ? 7.879 8.344 4.785 1 96 97 VAL A CA 1
ATOM 763 C C . VAL A 1 97 ? 8.781 7.793 5.887 1 96 97 VAL A C 1
ATOM 765 O O . VAL A 1 97 ? 9.156 8.516 6.809 1 96 97 VAL A O 1
ATOM 768 N N . GLY A 1 98 ? 9.07 6.531 5.781 1 95.94 98 GLY A N 1
ATOM 769 C CA . GLY A 1 98 ? 9.961 5.883 6.73 1 95.94 98 GLY A CA 1
ATOM 770 C C . GLY A 1 98 ? 10.906 4.891 6.082 1 95.94 98 GLY A C 1
ATOM 771 O O . GLY A 1 98 ? 10.844 4.664 4.871 1 95.94 98 GLY A O 1
ATOM 772 N N . SER A 1 99 ? 11.82 4.406 6.914 1 95.12 99 SER A N 1
ATOM 773 C CA . SER A 1 99 ? 12.695 3.334 6.453 1 95.12 99 SER A CA 1
ATOM 774 C C . SER A 1 99 ? 11.914 2.053 6.188 1 95.12 99 SER A C 1
ATOM 776 O O . SER A 1 99 ? 10.828 1.855 6.742 1 95.12 99 SER A O 1
ATOM 778 N N . SER A 1 100 ? 12.508 1.194 5.328 1 93.44 100 SER A N 1
ATOM 779 C CA . SER A 1 100 ? 11.891 -0.094 5.035 1 93.44 100 SER A CA 1
ATOM 780 C C . SER A 1 100 ? 11.828 -0.974 6.277 1 93.44 100 SER A C 1
ATOM 782 O O . SER A 1 100 ? 11.008 -1.896 6.352 1 93.44 100 SER A O 1
ATOM 784 N N . GLU A 1 101 ? 12.562 -0.641 7.324 1 92.88 101 GLU A N 1
ATOM 785 C CA . GLU A 1 101 ? 12.633 -1.443 8.539 1 92.88 101 GLU A CA 1
ATOM 786 C C . GLU A 1 101 ? 11.664 -0.926 9.602 1 92.88 101 GLU A C 1
ATOM 788 O O . GLU A 1 101 ? 11.445 -1.583 10.625 1 92.88 101 GLU A O 1
ATOM 793 N N . ALA A 1 102 ? 11.125 0.245 9.359 1 93.38 102 ALA A N 1
ATOM 794 C CA . ALA A 1 102 ? 10.156 0.775 10.312 1 93.38 102 ALA A CA 1
ATOM 795 C C . ALA A 1 102 ? 8.914 -0.106 10.375 1 93.38 102 ALA A C 1
ATOM 797 O O . ALA A 1 102 ? 8.547 -0.74 9.391 1 93.38 102 ALA A O 1
ATOM 798 N N . ASN A 1 103 ? 8.289 -0.129 11.508 1 91 103 ASN A N 1
ATOM 799 C CA . ASN A 1 103 ? 7.078 -0.925 11.695 1 91 103 ASN A CA 1
ATOM 800 C C . ASN A 1 103 ? 5.875 -0.282 11.023 1 91 103 ASN A C 1
ATOM 802 O O . ASN A 1 103 ? 5.32 0.698 11.523 1 91 103 ASN A O 1
ATOM 806 N N . THR A 1 104 ? 5.484 -0.889 9.93 1 91.06 104 THR A N 1
ATOM 807 C CA . THR A 1 104 ? 4.395 -0.329 9.141 1 91.06 104 THR A CA 1
ATOM 808 C C . THR A 1 104 ? 3.125 -0.215 9.977 1 91.06 104 THR A C 1
ATOM 810 O O . THR A 1 104 ? 2.402 0.781 9.883 1 91.06 104 THR A O 1
ATOM 813 N N . GLY A 1 105 ? 2.842 -1.239 10.734 1 87.88 105 GLY A N 1
ATOM 814 C CA . GLY A 1 105 ? 1.679 -1.208 11.609 1 87.88 105 GLY A CA 1
ATOM 815 C C . GLY A 1 105 ? 1.665 -0.013 12.547 1 87.88 105 GLY A C 1
ATOM 816 O O . GLY A 1 105 ? 0.625 0.62 12.734 1 87.88 105 GLY A O 1
ATOM 817 N N . GLU A 1 106 ? 2.809 0.297 13.125 1 91.25 106 GLU A N 1
ATOM 818 C CA . GLU A 1 106 ? 2.922 1.452 14.016 1 91.25 106 GLU A CA 1
ATOM 819 C C . GLU A 1 106 ? 2.695 2.756 13.25 1 91.25 106 GLU A C 1
ATOM 821 O O . GLU A 1 106 ? 2.066 3.682 13.773 1 91.25 106 GLU A O 1
ATOM 826 N N . ILE A 1 107 ? 3.176 2.859 12.078 1 94.75 107 ILE A N 1
ATOM 827 C CA . ILE A 1 107 ? 2.986 4.051 11.258 1 94.75 107 ILE A CA 1
ATOM 828 C C . ILE A 1 107 ? 1.502 4.242 10.961 1 94.75 107 ILE A C 1
ATOM 830 O O . ILE A 1 107 ? 0.967 5.344 11.133 1 94.75 107 ILE A O 1
ATOM 834 N N . LEU A 1 108 ? 0.843 3.18 10.633 1 92.31 108 LEU A N 1
ATOM 835 C CA . LEU A 1 108 ? -0.583 3.227 10.328 1 92.31 108 LEU A CA 1
ATOM 836 C C . LEU A 1 108 ? -1.388 3.641 11.555 1 92.31 108 LEU A C 1
ATOM 838 O O . LEU A 1 108 ? -2.4 4.336 11.43 1 92.31 108 LEU A O 1
ATOM 842 N N . ASN A 1 109 ? -0.845 3.291 12.641 1 92 109 ASN A N 1
ATOM 843 C CA . ASN A 1 109 ? -1.553 3.592 13.883 1 92 109 ASN A CA 1
ATOM 844 C C . ASN A 1 109 ? -1.522 5.086 14.203 1 92 109 ASN A C 1
ATOM 846 O O . ASN A 1 109 ? -2.295 5.562 15.031 1 92 109 ASN A O 1
ATOM 850 N N . LEU A 1 110 ? -0.713 5.801 13.562 1 93.81 110 LEU A N 1
ATOM 851 C CA . LEU A 1 110 ? -0.665 7.246 13.758 1 93.81 110 LEU A CA 1
ATOM 852 C C . LEU A 1 110 ? -1.911 7.914 13.188 1 93.81 110 LEU A C 1
ATOM 854 O O . LEU A 1 110 ? -2.195 9.078 13.5 1 93.81 110 LEU A O 1
ATOM 858 N N . GLU A 1 111 ? -2.602 7.242 12.32 1 90.56 111 GLU A N 1
ATOM 859 C CA . GLU A 1 111 ? -3.807 7.797 11.711 1 90.56 111 GLU A CA 1
ATOM 860 C C . GLU A 1 111 ? -4.781 8.305 12.773 1 90.56 111 GLU A C 1
ATOM 862 O O . GLU A 1 111 ? -5.398 9.352 12.602 1 90.56 111 GLU A O 1
ATOM 867 N N . LYS A 1 112 ? -4.891 7.516 13.805 1 90.75 112 LYS A N 1
ATOM 868 C CA . LYS A 1 112 ? -5.797 7.922 14.875 1 90.75 112 LYS A CA 1
ATOM 869 C C . LYS A 1 112 ? -5.348 9.234 15.508 1 90.75 112 LYS A C 1
ATOM 871 O O . LYS A 1 112 ? -6.176 10.102 15.797 1 90.75 112 LYS A O 1
ATOM 876 N N . ASP A 1 113 ? -4.055 9.328 15.719 1 90.5 113 ASP A N 1
ATOM 877 C CA . ASP A 1 113 ? -3.494 10.562 16.266 1 90.5 113 ASP A CA 1
ATOM 878 C C . ASP A 1 113 ? -3.713 11.734 15.305 1 90.5 113 ASP A C 1
ATOM 880 O O . ASP A 1 113 ? -4.043 12.836 15.734 1 90.5 113 ASP A O 1
ATOM 884 N N . LEU A 1 114 ? -3.6 11.477 14.031 1 90.06 114 LEU A N 1
ATOM 885 C CA . LEU A 1 114 ? -3.766 12.516 13.023 1 90.06 114 LEU A CA 1
ATOM 886 C C . LEU A 1 114 ? -5.223 12.953 12.922 1 90.06 114 LEU A C 1
ATOM 888 O O . LEU A 1 114 ? -5.512 14.133 12.703 1 90.06 114 LEU A O 1
ATOM 892 N N . ASP A 1 115 ? -6.145 12 13.078 1 88.25 115 ASP A N 1
ATOM 893 C CA . ASP A 1 115 ? -7.562 12.336 13.078 1 88.25 115 ASP A CA 1
ATOM 894 C C . ASP A 1 115 ? -7.883 13.359 14.164 1 88.25 115 ASP A C 1
ATOM 896 O O . ASP A 1 115 ? -8.625 14.32 13.93 1 88.25 115 ASP A O 1
ATOM 900 N N . MET A 1 116 ? -7.289 13.102 15.242 1 84 116 MET A N 1
ATOM 901 C CA . MET A 1 116 ? -7.523 14.016 16.359 1 84 116 MET A CA 1
ATOM 902 C C . MET A 1 116 ? -6.93 15.391 16.062 1 84 116 MET A C 1
ATOM 904 O O . MET A 1 116 ? -7.539 16.406 16.391 1 84 116 MET A O 1
ATOM 908 N N . LEU A 1 117 ? -5.836 15.391 15.414 1 82.88 117 LEU A N 1
ATOM 909 C CA . LEU A 1 117 ? -5.148 16.641 15.086 1 82.88 117 LEU A CA 1
ATOM 910 C C . LEU A 1 117 ? -5.91 17.422 14.023 1 82.88 117 LEU A C 1
ATOM 912 O O . LEU A 1 117 ? -6.059 18.641 14.125 1 82.88 117 LEU A O 1
ATOM 916 N N . PHE A 1 118 ? -6.406 16.719 12.984 1 78.75 118 PHE A N 1
ATOM 917 C CA . PHE A 1 118 ? -7.02 17.391 11.844 1 78.75 118 PHE A CA 1
AT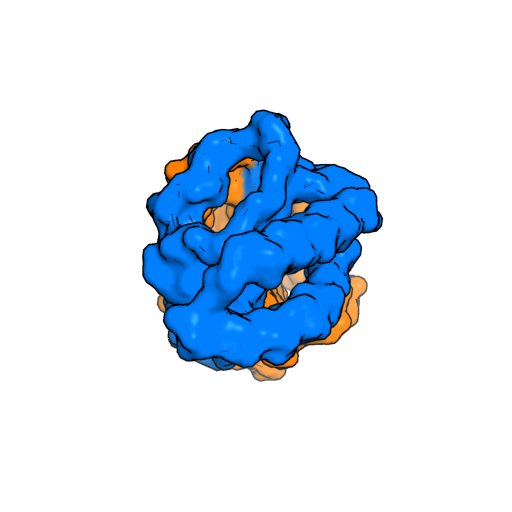OM 918 C C . PHE A 1 118 ? -8.453 17.797 12.164 1 78.75 118 PHE A C 1
ATOM 920 O O . PHE A 1 118 ? -9.016 18.672 11.508 1 78.75 118 PHE A O 1
ATOM 927 N N . LYS A 1 119 ? -9.125 17.078 12.961 1 75.06 119 LYS A N 1
ATOM 928 C CA . LYS A 1 119 ? -10.438 17.531 13.414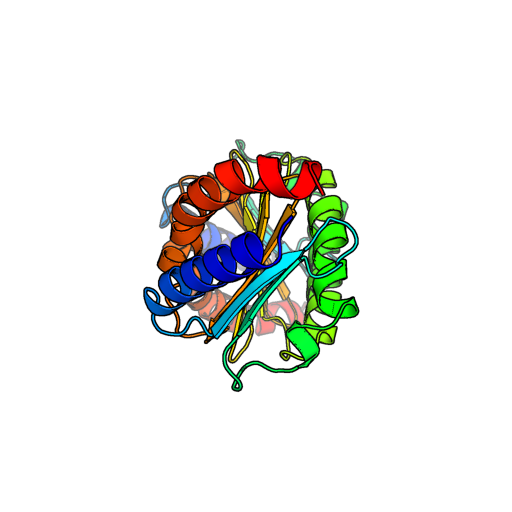 1 75.06 119 LYS A CA 1
ATOM 929 C C . LYS A 1 119 ? -10.359 18.938 14 1 75.06 119 LYS A C 1
ATOM 931 O O . LYS A 1 119 ? -11.25 19.766 13.766 1 75.06 119 LYS A O 1
ATOM 936 N N . ASP A 1 120 ? -9.289 19.125 14.57 1 64.06 120 ASP A N 1
ATOM 937 C CA . ASP A 1 120 ? -9.109 20.453 15.133 1 64.06 120 ASP A CA 1
ATOM 938 C C . ASP A 1 120 ? -8.703 21.453 14.062 1 64.06 120 ASP A C 1
ATOM 940 O O . ASP A 1 120 ? -9.094 22.625 14.109 1 64.06 120 ASP A O 1
ATOM 944 N N . LEU A 1 121 ? -7.969 20.953 13.008 1 57.41 121 LEU A N 1
ATOM 945 C CA . LEU A 1 121 ? -7.398 21.812 11.969 1 57.41 121 LEU A CA 1
ATOM 946 C C . LEU A 1 121 ? -8.438 22.141 10.898 1 57.41 121 LEU A C 1
ATOM 948 O O . LEU A 1 121 ? -8.445 23.234 10.344 1 57.41 121 LEU A O 1
ATOM 952 N N . SER A 1 122 ? -9.016 21 10.328 1 56.19 122 SER A N 1
ATOM 953 C CA . SER A 1 122 ? -10.031 21.281 9.32 1 56.19 122 SER A CA 1
ATOM 954 C C . SER A 1 122 ? -10.859 22.516 9.695 1 56.19 122 SER A C 1
ATOM 956 O O . SER A 1 122 ? -11.297 23.266 8.828 1 56.19 122 SER A O 1
ATOM 958 N N . THR A 1 123 ? -11.047 22.562 10.914 1 48.47 123 THR A N 1
ATOM 959 C CA . THR A 1 123 ? -11.727 23.781 11.328 1 48.47 123 THR A CA 1
ATOM 960 C C . THR A 1 123 ? -10.859 25 11.039 1 48.47 123 THR A C 1
ATOM 962 O O . THR A 1 123 ? -11.367 26.062 10.641 1 48.47 123 THR A O 1
ATOM 965 N N . VAL A 1 124 ? -9.602 24.781 1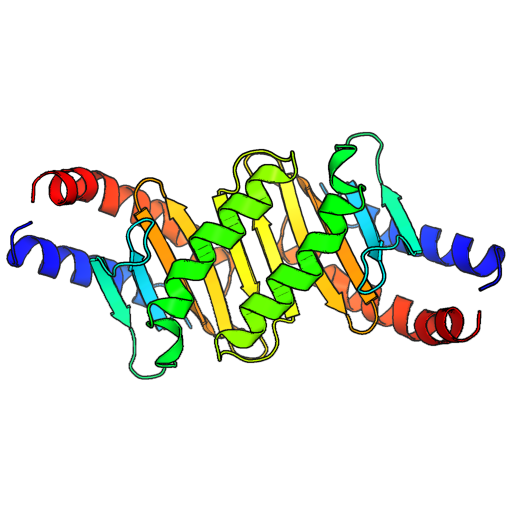1.125 1 46.94 124 VAL A N 1
ATOM 966 C CA . VAL A 1 124 ? -8.758 25.969 10.961 1 46.94 124 VAL A CA 1
ATOM 967 C C . VAL A 1 124 ? -8.438 26.172 9.477 1 46.94 124 VAL A C 1
ATOM 969 O O . VAL A 1 124 ? -8.422 27.297 8.992 1 46.94 124 VAL A O 1
ATOM 972 N N . ILE A 1 125 ? -8.117 25.078 8.75 1 52.41 125 ILE A N 1
ATOM 973 C CA . ILE A 1 125 ? -7.758 25.266 7.352 1 52.41 125 ILE A CA 1
ATOM 974 C C . ILE A 1 125 ? -8.969 25.766 6.566 1 52.41 125 ILE A C 1
ATOM 976 O O . ILE A 1 125 ? -8.82 26.547 5.621 1 52.41 125 ILE A O 1
ATOM 980 N N . GLN A 1 126 ? -10.133 25.328 6.766 1 45.5 126 GLN A N 1
ATOM 981 C CA . GLN A 1 126 ? -11.25 26 6.113 1 45.5 126 GLN A CA 1
ATOM 982 C C . GLN A 1 126 ? -11.297 27.484 6.473 1 45.5 126 GLN A C 1
ATOM 984 O O . GLN A 1 126 ? -11.875 28.281 5.742 1 45.5 126 GLN A O 1
ATOM 989 N N . MET A 1 127 ? -10.906 27.781 7.578 1 38.78 127 MET A N 1
ATOM 990 C CA . MET A 1 127 ? -11.156 29.156 7.984 1 38.78 127 MET A CA 1
ATOM 991 C C . MET A 1 127 ? -10.094 30.094 7.422 1 38.78 127 MET A C 1
ATOM 993 O O . MET A 1 127 ? -10.234 31.312 7.488 1 38.78 127 MET A O 1
ATOM 997 N N . THR A 1 128 ? -8.852 29.562 6.945 1 35.25 128 THR A N 1
ATOM 998 C CA . THR A 1 128 ? -8.055 30.641 6.371 1 35.25 128 THR A CA 1
ATOM 999 C C . THR A 1 128 ? -8.281 30.734 4.863 1 35.25 128 THR A C 1
ATOM 1001 O O . THR A 1 128 ? -8.523 29.719 4.207 1 35.25 128 THR A O 1
ATOM 1004 N N . MET B 1 1 ? 4.137 -25.438 -19.578 1 54.66 1 MET B N 1
ATOM 1005 C CA . MET B 1 1 ? 3.793 -25.969 -18.266 1 54.66 1 MET B CA 1
ATOM 1006 C C . MET B 1 1 ? 2.709 -27.047 -18.375 1 54.66 1 MET B C 1
ATOM 1008 O O . MET B 1 1 ? 1.664 -26.812 -18.984 1 54.66 1 MET B O 1
ATOM 1012 N N . HIS B 1 2 ? 3.055 -28.188 -17.953 1 65.5 2 HIS B N 1
ATOM 1013 C CA . HIS B 1 2 ? 2.076 -29.266 -18.094 1 65.5 2 HIS B CA 1
ATOM 1014 C C . HIS B 1 2 ? 0.936 -29.094 -17.094 1 65.5 2 HIS B C 1
ATOM 1016 O O . HIS B 1 2 ? 1.103 -28.453 -16.047 1 65.5 2 HIS B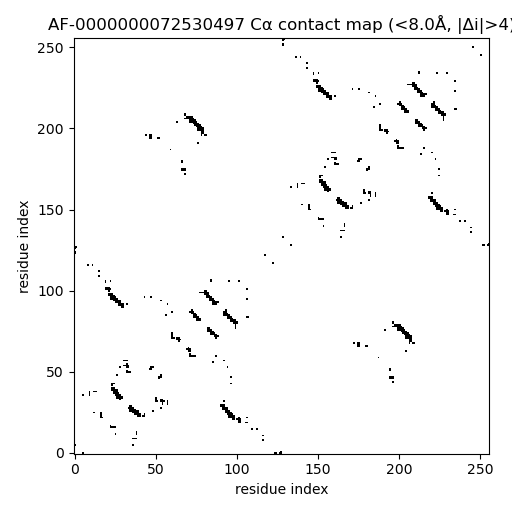 O 1
ATOM 1022 N N . ASN B 1 3 ? -0.212 -29.516 -17.484 1 76.19 3 ASN B N 1
ATOM 1023 C CA . ASN B 1 3 ? -1.449 -29.422 -16.719 1 76.19 3 ASN B CA 1
ATOM 1024 C C . ASN B 1 3 ? -1.252 -29.891 -15.281 1 76.19 3 ASN B C 1
ATOM 1026 O O . ASN B 1 3 ? -1.8 -29.297 -14.344 1 76.19 3 ASN B O 1
ATOM 1030 N N . GLN B 1 4 ? -0.379 -30.906 -15.141 1 74.69 4 GLN B N 1
ATOM 1031 C CA . GLN B 1 4 ? -0.134 -31.438 -13.812 1 74.69 4 GLN B CA 1
ATOM 1032 C C . GLN B 1 4 ? 0.668 -30.469 -12.961 1 74.69 4 GLN B C 1
ATOM 1034 O O . GLN B 1 4 ? 0.404 -30.312 -11.766 1 74.69 4 GLN B O 1
ATOM 1039 N N . ASP B 1 5 ? 1.568 -29.797 -13.555 1 76.75 5 ASP B N 1
ATOM 1040 C CA . ASP B 1 5 ? 2.393 -28.812 -12.852 1 76.75 5 ASP B CA 1
ATOM 1041 C C . ASP B 1 5 ? 1.551 -27.641 -12.375 1 76.75 5 ASP B C 1
ATOM 1043 O O . ASP B 1 5 ? 1.709 -27.172 -11.242 1 76.75 5 ASP B O 1
ATOM 1047 N N . ARG B 1 6 ? 0.645 -27.234 -13.234 1 79.81 6 ARG B N 1
ATOM 1048 C CA . ARG B 1 6 ? -0.231 -26.125 -12.891 1 79.81 6 ARG B CA 1
ATOM 1049 C C . ARG B 1 6 ? -1.142 -26.484 -11.719 1 79.81 6 ARG B C 1
ATOM 1051 O O . ARG B 1 6 ? -1.374 -25.656 -10.828 1 79.81 6 ARG B O 1
ATOM 1058 N N . ALA B 1 7 ? -1.597 -27.781 -11.703 1 85.94 7 ALA B N 1
ATOM 1059 C CA . ALA B 1 7 ? -2.48 -28.234 -10.633 1 85.94 7 ALA B CA 1
ATOM 1060 C C . ALA B 1 7 ? -1.753 -28.234 -9.289 1 85.94 7 ALA B C 1
ATOM 1062 O O . ALA B 1 7 ? -2.33 -27.875 -8.258 1 85.94 7 ALA B O 1
ATOM 1063 N N . GLU B 1 8 ? -0.519 -28.656 -9.297 1 86.31 8 GLU B N 1
ATOM 1064 C CA . GLU B 1 8 ? 0.264 -28.703 -8.07 1 86.31 8 GLU B CA 1
ATOM 1065 C C . GLU B 1 8 ? 0.555 -27.297 -7.543 1 86.31 8 GLU B C 1
ATOM 1067 O O . GLU B 1 8 ? 0.551 -27.078 -6.332 1 86.31 8 GLU B O 1
ATOM 1072 N N . LEU B 1 9 ? 0.818 -26.438 -8.461 1 87.12 9 LEU B N 1
ATOM 1073 C CA . LEU B 1 9 ? 1.069 -25.047 -8.078 1 87.12 9 LEU B CA 1
ATOM 1074 C C . LEU B 1 9 ? -0.17 -24.438 -7.441 1 87.12 9 LEU B C 1
ATOM 1076 O O . LEU B 1 9 ? -0.071 -23.734 -6.434 1 87.12 9 LEU B O 1
ATOM 1080 N N . LYS B 1 10 ? -1.257 -24.734 -7.977 1 89.94 10 LYS B N 1
ATOM 1081 C CA . LYS B 1 10 ? -2.508 -24.219 -7.426 1 89.94 10 LYS B CA 1
ATOM 1082 C C . LYS B 1 10 ? -2.758 -24.766 -6.023 1 89.94 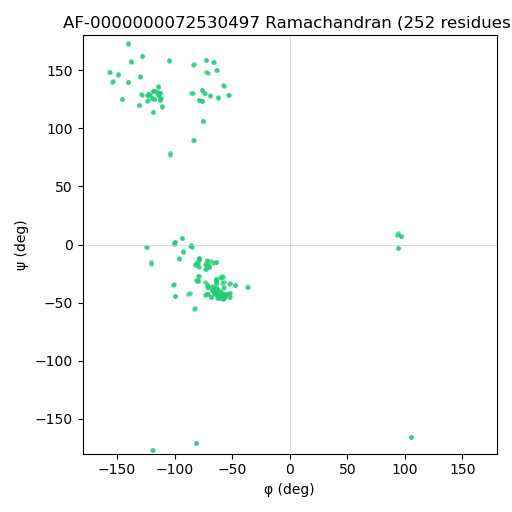10 LYS B C 1
ATOM 1084 O O . LYS B 1 10 ? -3.229 -24.047 -5.141 1 89.94 10 LYS B O 1
ATOM 1089 N N . ARG B 1 11 ? -2.473 -26 -5.863 1 92.94 11 ARG B N 1
ATOM 1090 C CA . ARG B 1 11 ? -2.643 -26.609 -4.547 1 92.94 11 ARG B CA 1
ATOM 1091 C C . ARG B 1 11 ? -1.739 -25.938 -3.514 1 92.94 11 ARG B C 1
ATOM 1093 O O . ARG B 1 11 ? -2.164 -25.688 -2.385 1 92.94 11 ARG B O 1
ATOM 1100 N N . SER B 1 12 ? -0.545 -25.656 -3.969 1 92.94 12 SER B N 1
ATOM 1101 C CA . SER B 1 12 ? 0.387 -24.984 -3.074 1 92.94 12 SER B CA 1
ATOM 1102 C C . SER B 1 12 ? -0.104 -23.578 -2.725 1 92.94 12 SER B C 1
ATOM 1104 O O . SER B 1 12 ? -0.048 -23.172 -1.563 1 92.94 12 SER B O 1
ATOM 1106 N N . LEU B 1 13 ? -0.597 -22.906 -3.668 1 93.62 13 LEU B N 1
ATOM 1107 C CA . LEU B 1 13 ? -1.112 -21.562 -3.43 1 93.62 13 LEU B CA 1
ATOM 1108 C C . LEU B 1 13 ? -2.307 -21.594 -2.482 1 93.62 13 LEU B C 1
ATOM 1110 O O . LEU B 1 13 ? -2.432 -20.734 -1.604 1 93.62 13 LEU B O 1
ATOM 1114 N N . PHE B 1 14 ? -3.086 -22.609 -2.666 1 95.19 14 PHE B N 1
ATOM 1115 C CA . PHE B 1 14 ? -4.242 -22.75 -1.788 1 95.19 14 PHE B CA 1
ATOM 1116 C C . PHE B 1 14 ? -3.807 -23 -0.351 1 95.19 14 PHE B C 1
ATOM 1118 O O . PHE B 1 14 ? -4.398 -22.469 0.588 1 95.19 14 PHE B O 1
ATOM 1125 N N . LYS B 1 15 ? -2.881 -23.781 -0.195 1 95.62 15 LYS B N 1
ATOM 1126 C CA . LYS B 1 15 ? -2.35 -24.047 1.137 1 95.62 15 LYS B CA 1
ATOM 1127 C C . LYS B 1 15 ? -1.813 -22.781 1.784 1 95.62 15 LYS B C 1
ATOM 1129 O O . LYS B 1 15 ? -2.092 -22.5 2.953 1 95.62 15 LYS B O 1
ATOM 1134 N N . PHE B 1 16 ? -1.048 -22.031 0.991 1 95 16 PHE B N 1
ATOM 1135 C CA . PHE B 1 16 ? -0.536 -20.766 1.497 1 95 16 PHE B CA 1
ATOM 1136 C C . PHE B 1 16 ? -1.678 -19.859 1.926 1 95 16 PHE B C 1
ATOM 1138 O O . PHE B 1 16 ? -1.626 -19.25 3 1 95 16 PHE B O 1
ATOM 1145 N N . MET B 1 17 ? -2.656 -19.75 1.104 1 96 17 MET B N 1
ATOM 1146 C CA . MET B 1 17 ? -3.811 -18.891 1.372 1 96 17 MET B CA 1
ATOM 1147 C C . MET B 1 17 ? -4.527 -19.328 2.646 1 96 17 MET B C 1
ATOM 1149 O O . MET B 1 17 ? -4.91 -18.5 3.465 1 96 17 MET B O 1
ATOM 1153 N N . SER B 1 18 ? -4.641 -20.609 2.822 1 96 18 SER B N 1
ATOM 1154 C CA . SER B 1 18 ? -5.379 -21.156 3.953 1 96 18 SER B CA 1
ATOM 1155 C C . SER B 1 18 ? -4.637 -20.938 5.266 1 96 18 SER B C 1
ATOM 1157 O O . SER B 1 18 ? -5.234 -20.984 6.34 1 96 18 SER B O 1
ATOM 1159 N N . ASN B 1 19 ? -3.373 -20.641 5.184 1 95.38 19 ASN B N 1
ATOM 1160 C CA . ASN B 1 19 ? -2.559 -20.406 6.371 1 95.38 19 ASN B CA 1
ATOM 1161 C C . ASN B 1 19 ? -2.779 -19 6.938 1 95.38 19 ASN B C 1
ATOM 1163 O O . ASN B 1 19 ? -2.363 -18.719 8.062 1 95.38 19 ASN B O 1
ATOM 1167 N N . VAL B 1 20 ? -3.438 -18.172 6.191 1 95.88 20 VAL B N 1
ATOM 1168 C CA . VAL B 1 20 ? -3.654 -16.797 6.633 1 95.88 20 VAL B CA 1
ATOM 1169 C C . VAL B 1 20 ? -5.152 -16.531 6.77 1 95.88 20 VAL B C 1
ATOM 1171 O O . VAL B 1 20 ? -5.879 -16.516 5.773 1 95.88 20 VAL B O 1
ATOM 1174 N N . GLU B 1 21 ? -5.523 -16.312 7.988 1 96 21 GLU B N 1
ATOM 1175 C CA . GLU B 1 21 ? -6.934 -16.031 8.227 1 96 21 GLU B CA 1
ATOM 1176 C C . GLU B 1 21 ? -7.359 -14.742 7.516 1 96 21 GLU B C 1
ATOM 1178 O O . GLU B 1 21 ? -6.695 -13.711 7.637 1 96 21 GLU B O 1
ATOM 1183 N N . GLY B 1 22 ? -8.43 -14.836 6.707 1 96.12 22 GLY B N 1
ATOM 1184 C CA . GLY B 1 22 ? -8.984 -13.656 6.062 1 96.12 22 GLY B CA 1
ATOM 1185 C C . GLY B 1 22 ? -8.43 -13.43 4.668 1 96.12 22 GLY B C 1
ATOM 1186 O O . GLY B 1 22 ? -8.852 -12.5 3.975 1 96.12 22 GLY B O 1
ATOM 1187 N N . LEU B 1 23 ? -7.512 -14.266 4.266 1 96.56 23 LEU B N 1
ATOM 1188 C CA . LEU B 1 23 ? -7.027 -14.211 2.893 1 96.56 23 LEU B CA 1
ATOM 1189 C C . LEU B 1 23 ? -7.926 -15.023 1.966 1 96.56 23 LEU B C 1
ATOM 1191 O O . LEU B 1 23 ? -8.172 -16.203 2.209 1 96.56 23 LEU B O 1
ATOM 1195 N N . ASP B 1 24 ? -8.312 -14.352 0.846 1 96.5 24 ASP B N 1
ATOM 1196 C CA . ASP B 1 24 ? -9.383 -14.977 0.078 1 96.5 24 ASP B CA 1
ATOM 1197 C C . ASP B 1 24 ? -8.93 -15.289 -1.345 1 96.5 24 ASP B C 1
ATOM 1199 O O . ASP B 1 24 ? -9.586 -16.047 -2.057 1 96.5 24 ASP B O 1
ATOM 1203 N N . ALA B 1 25 ? -7.812 -14.664 -1.707 1 95.88 25 ALA B N 1
ATOM 1204 C CA . ALA B 1 25 ? -7.367 -14.953 -3.066 1 95.88 25 ALA B CA 1
ATOM 1205 C C . ALA B 1 25 ? -5.871 -14.703 -3.223 1 95.88 25 ALA B C 1
ATOM 1207 O O . ALA B 1 25 ? -5.32 -13.797 -2.592 1 95.88 25 ALA B O 1
ATOM 1208 N N . ILE B 1 26 ? -5.266 -15.461 -4.062 1 95.44 26 ILE B N 1
ATOM 1209 C CA . ILE B 1 26 ? -3.922 -15.25 -4.598 1 95.44 26 ILE B CA 1
ATOM 1210 C C . ILE B 1 26 ? -3.945 -15.398 -6.117 1 95.44 26 ILE B C 1
ATOM 1212 O O . ILE B 1 26 ? -4.32 -16.453 -6.641 1 95.44 26 ILE B O 1
ATOM 1216 N N . ILE B 1 27 ? -3.574 -14.336 -6.766 1 93.06 27 ILE B N 1
ATOM 1217 C CA . ILE B 1 27 ? -3.598 -14.289 -8.227 1 93.06 27 ILE B CA 1
ATOM 1218 C C . ILE B 1 27 ? -2.203 -13.961 -8.75 1 93.06 27 ILE B C 1
ATOM 1220 O O . ILE B 1 27 ? -1.574 -13 -8.305 1 93.06 27 ILE B O 1
ATOM 1224 N N . VAL B 1 28 ? -1.72 -14.758 -9.688 1 91.62 28 VAL B N 1
ATOM 1225 C CA . VAL B 1 28 ? -0.423 -14.539 -10.32 1 91.62 28 VAL B CA 1
ATOM 1226 C C . VAL B 1 28 ? -0.622 -14.164 -11.781 1 91.62 28 VAL B C 1
ATOM 1228 O O . VAL B 1 28 ? -1.307 -14.867 -12.531 1 91.62 28 VAL B O 1
ATOM 1231 N N . THR B 1 29 ? -0.038 -13.031 -12.148 1 89.69 29 THR B N 1
ATOM 1232 C CA . THR B 1 29 ? -0.176 -12.539 -13.516 1 89.69 29 THR B CA 1
ATOM 1233 C C . THR B 1 29 ? 1.19 -12.219 -14.109 1 89.69 29 THR B C 1
ATOM 1235 O O . THR B 1 29 ? 2.197 -12.203 -13.406 1 89.69 29 THR B O 1
ATOM 1238 N N . ASP B 1 30 ? 1.187 -12.141 -15.391 1 84.25 30 ASP B N 1
ATOM 1239 C CA . ASP B 1 30 ? 2.35 -11.508 -16 1 84.25 30 ASP B CA 1
ATOM 1240 C C . ASP B 1 30 ? 2.23 -9.984 -15.969 1 84.25 30 ASP B C 1
ATOM 1242 O O . ASP B 1 30 ? 1.343 -9.445 -15.312 1 84.25 30 ASP B O 1
ATOM 1246 N N . ARG B 1 31 ? 3.1 -9.242 -16.641 1 78.69 31 ARG B N 1
ATOM 1247 C CA . ARG B 1 31 ? 3.15 -7.785 -16.562 1 78.69 31 ARG B CA 1
ATOM 1248 C C . ARG B 1 31 ? 1.978 -7.156 -17.312 1 78.69 31 ARG B C 1
ATOM 1250 O O . ARG B 1 31 ? 1.665 -5.98 -17.109 1 78.69 31 ARG B O 1
ATOM 1257 N N . ASP B 1 32 ? 1.396 -7.949 -18.125 1 81 32 ASP B N 1
ATOM 1258 C CA . ASP B 1 32 ? 0.273 -7.43 -18.891 1 81 32 ASP B CA 1
ATOM 1259 C C . ASP B 1 32 ? -1.054 -7.695 -18.188 1 81 32 ASP B C 1
ATOM 1261 O O . ASP B 1 32 ? -2.111 -7.273 -18.656 1 81 32 ASP B O 1
ATOM 1265 N N . GLY B 1 33 ? -0.954 -8.414 -17.125 1 83.19 33 GLY B N 1
ATOM 1266 C CA . GLY B 1 33 ? -2.156 -8.68 -16.359 1 83.19 33 GLY B CA 1
ATOM 1267 C C . GLY B 1 33 ? -2.844 -9.977 -16.734 1 83.19 33 GLY B C 1
ATOM 1268 O O . GLY B 1 33 ? -3.984 -10.219 -16.344 1 83.19 33 GLY B O 1
ATOM 1269 N N . VAL B 1 34 ? -2.207 -10.75 -17.547 1 84.75 34 VAL B N 1
ATOM 1270 C CA . VAL B 1 34 ? -2.771 -12.047 -17.891 1 84.75 34 VAL B CA 1
ATOM 1271 C C . VAL B 1 34 ? -2.623 -13.016 -16.719 1 84.75 34 VAL B C 1
ATOM 1273 O O . VAL B 1 34 ? -1.518 -13.227 -16.219 1 84.75 34 VAL B O 1
ATOM 1276 N N . VAL B 1 35 ? -3.725 -13.656 -16.391 1 88.94 35 VAL B N 1
ATOM 1277 C CA . VAL B 1 35 ? -3.76 -14.531 -15.227 1 88.94 35 VAL B CA 1
ATOM 1278 C C . VAL B 1 35 ? -3.059 -15.852 -15.547 1 88.94 35 VAL B C 1
ATOM 1280 O O . VAL B 1 35 ? -3.412 -16.531 -16.516 1 88.94 35 VAL B O 1
ATOM 1283 N N . MET B 1 36 ? -2.098 -16.109 -14.734 1 86.5 36 MET B N 1
ATOM 1284 C CA . MET B 1 36 ? -1.356 -17.359 -14.883 1 86.5 36 MET B CA 1
ATOM 1285 C C . MET B 1 36 ? -1.852 -18.406 -13.891 1 86.5 36 MET B C 1
ATOM 1287 O O . MET B 1 36 ? -1.958 -19.578 -14.227 1 86.5 36 MET B O 1
ATOM 1291 N N . LEU B 1 37 ? -2.045 -17.984 -12.695 1 89.56 37 LEU B N 1
ATOM 1292 C CA . LEU B 1 37 ? -2.572 -18.812 -11.625 1 89.56 37 LEU B CA 1
ATOM 1293 C C . LEU B 1 37 ? -3.547 -18.031 -10.75 1 89.56 37 LEU B C 1
ATOM 1295 O O . LEU B 1 37 ? -3.322 -16.844 -10.469 1 89.56 37 LEU B O 1
ATOM 1299 N N . LYS B 1 38 ? -4.609 -18.766 -10.398 1 91.5 38 LYS B N 1
ATOM 1300 C CA . LYS B 1 38 ? -5.586 -18.109 -9.531 1 91.5 38 LYS B CA 1
ATOM 1301 C C . LYS B 1 38 ? -6.211 -19.109 -8.562 1 91.5 38 LYS B C 1
ATOM 1303 O O . LYS B 1 38 ? -6.668 -20.172 -8.969 1 91.5 38 LYS B O 1
ATOM 1308 N N . VAL B 1 39 ? -6.09 -18.75 -7.348 1 94.38 39 VAL B N 1
ATOM 1309 C CA . VAL B 1 39 ? -6.887 -19.422 -6.32 1 94.38 39 VAL B CA 1
ATOM 1310 C C . VAL B 1 39 ? -7.703 -18.375 -5.551 1 94.38 39 VAL B C 1
ATOM 1312 O O . VAL B 1 39 ? -7.168 -17.344 -5.137 1 94.38 39 VAL B O 1
ATOM 1315 N N . ALA B 1 40 ? -9.047 -18.656 -5.461 1 94.5 40 ALA B N 1
ATOM 1316 C CA . ALA B 1 40 ? -9.914 -17.656 -4.824 1 94.5 40 ALA B CA 1
ATOM 1317 C C . ALA B 1 40 ? -11.156 -18.328 -4.234 1 94.5 40 ALA B C 1
ATOM 1319 O O . ALA B 1 40 ? -11.688 -19.281 -4.809 1 94.5 40 ALA B O 1
ATOM 1320 N N . HIS B 1 41 ? -11.469 -17.812 -3.088 1 94.12 41 HIS B N 1
ATOM 1321 C CA . HIS B 1 41 ? -12.781 -18.156 -2.561 1 94.12 41 HIS B CA 1
ATOM 1322 C C . HIS B 1 41 ? -13.891 -17.453 -3.338 1 94.12 41 HIS B C 1
ATOM 1324 O O . HIS B 1 41 ? -13.656 -16.422 -3.951 1 94.12 41 HIS B O 1
ATOM 1330 N N . GLU B 1 42 ? -15.062 -17.984 -3.262 1 89.5 42 GLU B N 1
ATOM 1331 C CA . GLU B 1 42 ? -16.203 -17.438 -3.975 1 89.5 42 GLU B CA 1
ATOM 1332 C C . GLU B 1 42 ? -16.609 -16.078 -3.412 1 89.5 42 GLU B C 1
ATOM 1334 O O . GLU B 1 42 ? -17.297 -15.297 -4.078 1 89.5 42 GLU B O 1
ATOM 1339 N N . SER B 1 43 ? -16.141 -15.711 -2.262 1 86.06 43 SER B N 1
ATOM 1340 C CA . SER B 1 43 ? -16.516 -14.484 -1.572 1 86.06 43 SER B CA 1
ATOM 1341 C C . SER B 1 43 ? -15.789 -13.281 -2.148 1 86.06 43 SER B C 1
ATOM 1343 O O . SER B 1 43 ? -16.188 -12.133 -1.915 1 86.06 43 SER B O 1
ATOM 1345 N N . VAL B 1 44 ? -14.828 -13.547 -2.906 1 87.19 44 VAL B N 1
ATOM 1346 C CA . VAL B 1 44 ? -14.055 -12.438 -3.457 1 87.19 44 VAL B CA 1
ATOM 1347 C C . VAL B 1 44 ? -14.836 -11.781 -4.594 1 87.19 44 VAL B C 1
ATOM 1349 O O . VAL B 1 44 ? -15.375 -12.461 -5.465 1 87.19 44 VAL B O 1
ATOM 1352 N N . PRO B 1 45 ? -14.906 -10.453 -4.578 1 87.06 45 PRO B N 1
ATOM 1353 C CA . PRO B 1 45 ? -15.578 -9.758 -5.68 1 87.06 45 PRO B CA 1
ATOM 1354 C C . PRO B 1 45 ? -14.961 -10.07 -7.039 1 87.06 45 PRO B C 1
ATOM 1356 O O . PRO B 1 45 ? -13.734 -10.117 -7.168 1 87.06 45 PRO B O 1
ATOM 1359 N N . ASP B 1 46 ? -15.797 -10.297 -8.055 1 87.12 46 ASP B N 1
ATOM 1360 C CA . ASP B 1 46 ? -15.328 -10.648 -9.391 1 87.12 46 ASP B CA 1
ATOM 1361 C C . ASP B 1 46 ? -14.414 -9.562 -9.953 1 87.12 46 ASP B C 1
ATOM 1363 O O . ASP B 1 46 ? -13.539 -9.852 -10.773 1 87.12 46 ASP B O 1
ATOM 1367 N N . GLN B 1 47 ? -14.594 -8.414 -9.539 1 84.75 47 GLN B N 1
ATOM 1368 C CA . GLN B 1 47 ? -13.859 -7.262 -10.055 1 84.75 47 GLN B CA 1
ATOM 1369 C C . GLN B 1 47 ? -12.359 -7.422 -9.836 1 84.75 47 GLN B C 1
ATOM 1371 O O . GLN B 1 47 ? -11.555 -6.996 -10.672 1 84.75 47 GLN B O 1
ATOM 1376 N N . VAL B 1 48 ? -12.023 -8.148 -8.82 1 83.88 48 VAL B N 1
ATOM 1377 C CA . VAL B 1 48 ? -10.617 -8.195 -8.445 1 83.88 48 VAL B CA 1
ATOM 1378 C C . VAL B 1 48 ? -9.875 -9.172 -9.352 1 83.88 48 VAL B C 1
ATOM 1380 O O . VAL B 1 48 ? -8.641 -9.156 -9.43 1 83.88 48 VAL B O 1
ATOM 1383 N N . THR B 1 49 ? -10.641 -9.977 -10.039 1 81.81 49 THR B N 1
ATOM 1384 C CA . THR B 1 49 ? -10.008 -10.984 -10.883 1 81.81 49 THR B CA 1
ATOM 1385 C C . THR B 1 49 ? -10 -10.547 -12.344 1 81.81 49 THR B C 1
ATOM 1387 O O . THR B 1 49 ? -9.438 -11.234 -13.195 1 81.81 49 THR B O 1
ATOM 1390 N N . ARG B 1 50 ? -10.539 -9.391 -12.523 1 84 50 ARG B N 1
ATOM 1391 C CA . ARG B 1 50 ? -10.617 -8.922 -13.898 1 84 50 ARG B CA 1
ATOM 1392 C C . ARG B 1 50 ? -9.312 -8.273 -14.336 1 84 50 ARG B C 1
ATOM 1394 O O . ARG B 1 50 ? -8.594 -7.707 -13.508 1 84 50 ARG B O 1
ATOM 1401 N N . HIS B 1 51 ? -9.109 -8.297 -15.602 1 83.19 51 HIS B N 1
ATOM 1402 C CA . HIS B 1 51 ? -7.906 -7.77 -16.234 1 83.19 51 HIS B CA 1
ATOM 1403 C C . HIS B 1 51 ? -7.695 -6.305 -15.875 1 83.19 51 HIS B C 1
ATOM 1405 O O . HIS B 1 51 ? -6.57 -5.887 -15.594 1 83.19 51 HIS B O 1
ATOM 1411 N N . GLN B 1 52 ? -8.727 -5.598 -15.938 1 76.44 52 GLN B N 1
ATOM 1412 C CA . GLN B 1 52 ? -8.625 -4.172 -15.656 1 76.44 52 GLN B CA 1
ATOM 1413 C C . GLN B 1 52 ? -8.047 -3.92 -14.266 1 76.44 52 GLN B C 1
ATOM 1415 O O . GLN B 1 52 ? -7.258 -2.996 -14.07 1 76.44 52 GLN B O 1
ATOM 1420 N N . PHE B 1 53 ? -8.414 -4.77 -13.344 1 81.69 53 PHE B N 1
ATOM 1421 C CA . PHE B 1 53 ? -7.922 -4.656 -11.977 1 81.69 53 PHE B CA 1
ATOM 1422 C C . PHE B 1 53 ? -6.465 -5.09 -11.891 1 81.69 53 PHE B C 1
ATOM 1424 O O . PHE B 1 53 ? -5.625 -4.359 -11.367 1 81.69 53 PHE B O 1
ATOM 1431 N N . LEU B 1 54 ? -6.211 -6.117 -12.531 1 84.69 54 LEU B N 1
ATOM 1432 C CA . LEU B 1 54 ? -4.898 -6.738 -12.383 1 84.69 54 LEU B CA 1
ATOM 1433 C C . LEU B 1 54 ? -3.85 -5.996 -13.203 1 84.69 54 LEU B C 1
ATOM 1435 O O . LEU B 1 54 ? -2.68 -5.938 -12.812 1 84.69 54 LEU B O 1
ATOM 1439 N N . SER B 1 55 ? -4.262 -5.371 -14.234 1 80.31 55 SER B N 1
ATOM 1440 C CA . SER B 1 55 ? -3.334 -4.672 -15.117 1 80.31 55 SER B CA 1
ATOM 1441 C C . SER B 1 55 ? -2.924 -3.324 -14.539 1 80.31 55 SER B C 1
ATOM 1443 O O . SER B 1 55 ? -1.877 -2.781 -14.891 1 80.31 55 SER B O 1
ATOM 1445 N N . VAL B 1 56 ? -3.645 -2.775 -13.633 1 81.12 56 VAL B N 1
ATOM 1446 C CA . VAL B 1 56 ? -3.41 -1.438 -13.094 1 81.12 56 VAL B CA 1
ATOM 1447 C C . VAL B 1 56 ? -2.172 -1.447 -12.203 1 81.12 56 VAL B C 1
ATOM 1449 O O . VAL B 1 56 ? -1.405 -0.481 -12.188 1 81.12 56 VAL B O 1
ATOM 1452 N N . PHE B 1 57 ? -1.998 -2.539 -11.547 1 82.19 57 PHE B N 1
ATOM 1453 C CA . PHE B 1 57 ? -0.868 -2.609 -10.625 1 82.19 57 PHE B CA 1
ATOM 1454 C C . PHE B 1 57 ? 0.44 -2.322 -11.352 1 82.19 57 PHE B C 1
ATOM 1456 O O . PHE B 1 57 ? 1.296 -1.598 -10.844 1 82.19 57 PHE B O 1
ATOM 1463 N N . GLY B 1 58 ? 0.562 -2.93 -12.445 1 83.56 58 GLY B N 1
ATOM 1464 C CA . GLY B 1 58 ? 1.781 -2.676 -13.195 1 83.56 58 GLY B CA 1
ATOM 1465 C C . GLY B 1 58 ? 2.051 -1.198 -13.414 1 83.56 58 GLY B C 1
ATOM 1466 O O . GLY B 1 58 ? 3.15 -0.715 -13.133 1 83.56 58 GLY B O 1
ATOM 1467 N N . SER B 1 59 ? 1.088 -0.57 -13.766 1 83.81 59 SER B N 1
ATOM 1468 C CA . SER B 1 59 ? 1.217 0.859 -14.031 1 83.81 59 SER B CA 1
ATOM 1469 C C . SER B 1 59 ? 1.472 1.638 -12.75 1 83.81 59 SER B C 1
ATOM 1471 O O . SER B 1 59 ? 2.33 2.521 -12.711 1 83.81 59 SER B O 1
ATOM 1473 N N . MET B 1 60 ? 0.762 1.366 -11.727 1 86.06 60 MET B N 1
ATOM 1474 C CA . MET B 1 60 ? 0.927 2.053 -10.445 1 86.06 60 MET B CA 1
ATOM 1475 C C . MET B 1 60 ? 2.33 1.833 -9.891 1 86.06 60 MET B C 1
ATOM 1477 O O . MET B 1 60 ? 2.953 2.768 -9.383 1 86.06 60 MET B O 1
ATOM 1481 N N . SER B 1 61 ? 2.781 0.598 -10 1 89.31 61 SER B N 1
ATOM 1482 C CA . SER B 1 61 ? 4.129 0.272 -9.547 1 89.31 61 SER B CA 1
ATOM 1483 C C . SER B 1 61 ? 5.184 1.019 -10.352 1 89.31 61 SER B C 1
ATOM 1485 O O . SER B 1 61 ? 6.16 1.521 -9.797 1 89.31 61 SER B O 1
ATOM 1487 N N . ASP B 1 62 ? 4.973 1.105 -11.672 1 87.25 62 ASP B N 1
ATOM 1488 C CA . ASP B 1 62 ? 5.887 1.854 -12.531 1 87.25 62 ASP B CA 1
ATOM 1489 C C . ASP B 1 62 ? 5.906 3.334 -12.156 1 87.25 62 ASP B C 1
ATOM 1491 O O . ASP B 1 62 ? 6.969 3.953 -12.109 1 87.25 62 ASP B O 1
ATOM 1495 N N . GLN B 1 63 ? 4.758 3.859 -11.969 1 84.75 63 GLN B N 1
ATOM 1496 C CA . GLN B 1 63 ? 4.656 5.254 -11.547 1 84.75 63 GLN B CA 1
ATOM 1497 C C . GLN B 1 63 ? 5.344 5.48 -10.203 1 84.75 63 GLN B C 1
ATOM 1499 O O . GLN B 1 63 ? 6.098 6.441 -10.039 1 84.75 63 GLN B O 1
ATOM 1504 N N . ALA B 1 64 ? 5.125 4.582 -9.273 1 88 64 ALA B N 1
ATOM 1505 C CA . ALA B 1 64 ? 5.75 4.688 -7.953 1 88 64 ALA B CA 1
ATOM 1506 C C . ALA B 1 64 ? 7.266 4.578 -8.062 1 88 64 ALA B C 1
ATOM 1508 O O . ALA B 1 64 ? 7.996 5.262 -7.332 1 88 64 ALA B O 1
ATOM 1509 N N . SER B 1 65 ? 7.77 3.84 -8.992 1 89.62 65 SER B N 1
ATOM 1510 C CA . SER B 1 65 ? 9.203 3.637 -9.172 1 89.62 65 SER B CA 1
ATOM 1511 C C . SER B 1 65 ? 9.867 4.879 -9.75 1 89.62 65 SER B C 1
ATOM 1513 O O . SER B 1 65 ? 11.078 5.062 -9.617 1 89.62 65 SER B O 1
ATOM 1515 N N . LYS B 1 66 ? 9.117 5.645 -10.336 1 83.81 66 LYS B N 1
ATOM 1516 C CA . LYS B 1 66 ? 9.633 6.848 -10.984 1 83.81 66 LYS B CA 1
ATOM 1517 C C . LYS B 1 66 ? 9.742 8 -9.984 1 83.81 66 LYS B C 1
ATOM 1519 O O . LYS B 1 66 ? 10.32 9.047 -10.297 1 83.81 66 LYS B O 1
ATOM 1524 N N . LEU B 1 67 ? 9.344 7.766 -8.812 1 79.88 67 LEU B N 1
ATOM 1525 C CA . LEU B 1 67 ? 9.273 8.844 -7.84 1 79.88 67 LEU B CA 1
ATOM 1526 C C . LEU B 1 67 ? 10.617 9.047 -7.148 1 79.88 67 LEU B C 1
ATOM 1528 O O . LEU B 1 67 ? 10.742 9.914 -6.277 1 79.88 67 LEU B O 1
ATOM 1532 N N . GLY B 1 68 ? 11.602 8.273 -7.461 1 82.19 68 GLY B N 1
ATOM 1533 C CA . GLY B 1 68 ? 12.961 8.547 -7.02 1 82.19 68 GLY B CA 1
ATOM 1534 C C . GLY B 1 68 ? 13.344 7.781 -5.77 1 82.19 68 GLY B C 1
ATOM 1535 O O . GLY B 1 68 ? 14.414 8.016 -5.195 1 82.19 68 GLY B O 1
ATOM 1536 N N . LEU B 1 69 ? 12.523 6.84 -5.266 1 88.5 69 LEU B N 1
ATOM 1537 C CA . LEU B 1 69 ? 12.836 6.074 -4.059 1 88.5 69 LEU B CA 1
ATOM 1538 C C . LEU B 1 69 ? 13.375 4.695 -4.418 1 88.5 69 LEU B C 1
ATOM 1540 O O . LEU B 1 69 ? 13.719 3.912 -3.531 1 88.5 69 LEU B O 1
ATOM 1544 N N . GLY B 1 70 ? 13.508 4.461 -5.703 1 90.06 70 GLY B N 1
ATOM 1545 C CA . GLY B 1 70 ? 13.914 3.148 -6.18 1 90.06 70 GLY B CA 1
ATOM 1546 C C . GLY B 1 70 ? 12.773 2.354 -6.785 1 90.06 70 GLY B C 1
ATOM 1547 O O . GLY B 1 70 ? 11.727 2.916 -7.117 1 90.06 70 GLY B O 1
ATOM 1548 N N . THR B 1 71 ? 13.094 1.1 -6.91 1 91.94 71 THR B N 1
ATOM 1549 C CA . THR B 1 71 ? 12.102 0.221 -7.512 1 91.94 71 THR B CA 1
ATOM 1550 C C . THR B 1 71 ? 11.023 -0.151 -6.492 1 91.94 71 THR B C 1
ATOM 1552 O O . THR B 1 71 ? 11.336 -0.626 -5.398 1 91.94 71 THR B O 1
ATOM 1555 N N . ASN B 1 72 ? 9.797 0.147 -6.91 1 92.5 72 ASN B N 1
ATOM 1556 C CA . ASN B 1 72 ? 8.688 -0.269 -6.051 1 92.5 72 ASN B CA 1
ATOM 1557 C C . ASN B 1 72 ? 8.531 -1.787 -6.035 1 92.5 72 ASN B C 1
ATOM 1559 O O . ASN B 1 72 ? 8.398 -2.414 -7.09 1 92.5 72 ASN B O 1
ATOM 1563 N N . GLN B 1 73 ? 8.5 -2.33 -4.859 1 94.12 73 GLN B N 1
ATOM 1564 C CA . GLN B 1 73 ? 8.438 -3.779 -4.715 1 94.12 73 GLN B CA 1
ATOM 1565 C C . GLN B 1 73 ? 7.016 -4.246 -4.418 1 94.12 73 GLN B C 1
ATOM 1567 O O . GLN B 1 73 ? 6.602 -5.316 -4.871 1 94.12 73 GLN B O 1
ATOM 1572 N N . ARG B 1 74 ? 6.301 -3.402 -3.674 1 94.12 74 ARG B N 1
ATOM 1573 C CA . ARG B 1 74 ? 4.973 -3.795 -3.217 1 94.12 74 ARG B CA 1
ATOM 1574 C C . ARG B 1 74 ? 4.059 -2.584 -3.082 1 94.12 74 ARG B C 1
ATOM 1576 O O . ARG B 1 74 ? 4.512 -1.493 -2.727 1 94.12 74 ARG B O 1
ATOM 1583 N N . ILE B 1 75 ? 2.887 -2.85 -3.34 1 95 75 ILE B N 1
ATOM 1584 C CA . ILE B 1 75 ? 1.843 -1.872 -3.049 1 95 75 ILE B CA 1
ATOM 1585 C C . ILE B 1 75 ? 0.721 -2.537 -2.256 1 95 75 ILE B C 1
ATOM 1587 O O . ILE B 1 75 ? 0.224 -3.598 -2.639 1 95 75 ILE B O 1
ATOM 1591 N N . ILE B 1 76 ? 0.365 -1.904 -1.163 1 95.62 76 ILE B N 1
ATOM 1592 C CA . ILE B 1 76 ? -0.77 -2.336 -0.354 1 95.62 76 ILE B CA 1
ATOM 1593 C C . ILE B 1 76 ? -1.881 -1.291 -0.423 1 95.62 76 ILE B C 1
ATOM 1595 O O . ILE B 1 76 ? -1.649 -0.111 -0.152 1 95.62 76 ILE B O 1
ATOM 1599 N N . SER B 1 77 ? -2.979 -1.744 -0.804 1 94.31 77 SER B N 1
ATOM 1600 C CA . SER B 1 77 ? -4.156 -0.883 -0.829 1 94.31 77 SER B CA 1
ATOM 1601 C C . SER B 1 77 ? -5.191 -1.331 0.199 1 94.31 77 SER B C 1
ATOM 1603 O O . SER B 1 77 ? -5.551 -2.508 0.253 1 94.31 77 SER B O 1
ATOM 1605 N N . LEU B 1 78 ? -5.621 -0.345 0.953 1 94.69 78 LEU B N 1
ATOM 1606 C CA . LEU B 1 78 ? -6.594 -0.646 1.995 1 94.69 78 LEU B CA 1
ATOM 1607 C C . LEU B 1 78 ? -7.934 0.025 1.697 1 94.69 78 LEU B C 1
ATOM 1609 O O . LEU B 1 78 ? -7.973 1.194 1.307 1 94.69 78 LEU B O 1
ATOM 1613 N N . TYR B 1 79 ? -8.945 -0.786 1.799 1 94.12 79 TYR B N 1
ATOM 1614 C CA . TYR B 1 79 ? -10.328 -0.358 1.626 1 94.12 79 TYR B CA 1
ATOM 1615 C C . TYR B 1 79 ? -11.141 -0.613 2.891 1 94.12 79 TYR B C 1
ATOM 1617 O O . TYR B 1 79 ? -10.594 -1.012 3.92 1 94.12 79 TYR B O 1
ATOM 1625 N N . ASP B 1 80 ? -12.477 -0.31 2.814 1 91.81 80 ASP B N 1
ATOM 1626 C CA . ASP B 1 80 ? -13.32 -0.452 3.994 1 91.81 80 ASP B CA 1
ATOM 1627 C C . ASP B 1 80 ? -13.422 -1.914 4.426 1 91.81 80 ASP B C 1
ATOM 1629 O O . ASP B 1 80 ? -13.367 -2.221 5.617 1 91.81 80 ASP B O 1
ATOM 1633 N N . ASN B 1 81 ? -13.523 -2.797 3.43 1 93.81 81 ASN B N 1
ATOM 1634 C CA . ASN B 1 81 ? -13.805 -4.184 3.787 1 93.81 81 ASN B CA 1
ATOM 1635 C C . ASN B 1 81 ? -12.75 -5.133 3.221 1 93.81 81 ASN B C 1
ATOM 1637 O O . ASN B 1 81 ? -12.781 -6.332 3.492 1 93.81 81 ASN B O 1
ATOM 1641 N N . TYR B 1 82 ? -11.805 -4.504 2.465 1 94.56 82 TYR B N 1
ATOM 1642 C CA . TYR B 1 82 ? -10.812 -5.344 1.806 1 94.56 82 TYR B CA 1
ATOM 1643 C C . TYR B 1 82 ? -9.422 -4.738 1.913 1 94.56 82 TYR B C 1
ATOM 1645 O O . TYR B 1 82 ? -9.281 -3.541 2.18 1 94.56 82 TYR B O 1
ATOM 1653 N N . GLN B 1 83 ? -8.5 -5.566 1.781 1 95.06 83 GLN B N 1
ATOM 1654 C CA . GLN B 1 83 ? -7.141 -5.137 1.492 1 95.06 83 GLN B CA 1
ATOM 1655 C C . GLN B 1 83 ? -6.559 -5.902 0.307 1 95.06 83 GLN B C 1
ATOM 1657 O O . GLN B 1 83 ? -6.895 -7.07 0.093 1 95.06 83 GLN B O 1
ATOM 1662 N N . VAL B 1 84 ? -5.754 -5.223 -0.477 1 94.62 84 VAL B N 1
ATOM 1663 C CA . VAL B 1 84 ? -5.078 -5.832 -1.617 1 94.62 84 VAL B CA 1
ATOM 1664 C C . VAL B 1 84 ? -3.57 -5.633 -1.49 1 94.62 84 VAL B C 1
ATOM 1666 O O . VAL B 1 84 ? -3.1 -4.508 -1.317 1 94.62 84 VAL B O 1
ATOM 1669 N N . VAL B 1 85 ? -2.885 -6.727 -1.517 1 95 85 VAL B N 1
ATOM 1670 C CA . VAL B 1 85 ? -1.427 -6.703 -1.501 1 95 85 VAL B CA 1
ATOM 1671 C C . VAL B 1 85 ? -0.889 -7.164 -2.854 1 95 85 VAL B C 1
ATOM 1673 O O . VAL B 1 85 ? -1.181 -8.281 -3.299 1 95 85 VAL B O 1
ATOM 1676 N N . GLN B 1 86 ? -0.19 -6.281 -3.457 1 93.75 86 GLN B N 1
ATOM 1677 C CA . GLN B 1 86 ? 0.409 -6.613 -4.746 1 93.75 86 GLN B CA 1
ATOM 1678 C C . GLN B 1 86 ? 1.933 -6.547 -4.676 1 93.75 86 GLN B C 1
ATOM 1680 O O . GLN B 1 86 ? 2.496 -5.566 -4.188 1 93.75 86 GLN B O 1
ATOM 1685 N N . ILE B 1 87 ? 2.518 -7.598 -5.203 1 93.69 87 ILE B N 1
ATOM 1686 C CA . ILE B 1 87 ? 3.969 -7.734 -5.121 1 93.69 87 ILE B CA 1
ATOM 1687 C C . ILE B 1 87 ? 4.559 -7.844 -6.527 1 93.69 87 ILE B C 1
ATOM 1689 O O . ILE B 1 87 ? 4.07 -8.625 -7.352 1 93.69 87 ILE B O 1
ATOM 1693 N N . ASN B 1 88 ? 5.531 -6.992 -6.688 1 88.62 88 ASN B N 1
ATOM 1694 C CA . ASN B 1 88 ? 6.277 -7.027 -7.941 1 88.62 88 ASN B CA 1
ATOM 1695 C C . ASN B 1 88 ? 7.379 -8.086 -7.91 1 88.62 88 ASN B C 1
ATOM 1697 O O . ASN B 1 88 ? 8.508 -7.793 -7.52 1 88.62 88 ASN B O 1
ATOM 1701 N N . LYS B 1 89 ? 7.047 -9.312 -8.336 1 82.06 89 LYS B N 1
ATOM 1702 C CA . LYS B 1 89 ? 8 -10.414 -8.438 1 82.06 89 LYS B CA 1
ATOM 1703 C C . LYS B 1 89 ? 8.398 -10.664 -9.891 1 82.06 89 LYS B C 1
ATOM 1705 O O . LYS B 1 89 ? 7.93 -11.625 -10.508 1 82.06 89 LYS B O 1
ATOM 1710 N N . GLN B 1 90 ? 9.258 -9.812 -10.266 1 77.69 90 GLN B N 1
ATOM 1711 C CA . GLN B 1 90 ? 9.648 -9.938 -11.672 1 77.69 90 GLN B CA 1
ATOM 1712 C C . GLN B 1 90 ? 10.109 -11.352 -11.992 1 77.69 90 GLN B C 1
ATOM 1714 O O . GLN B 1 90 ? 10.93 -11.922 -11.273 1 77.69 90 GLN B O 1
ATOM 1719 N N . PRO B 1 91 ? 9.484 -11.953 -13.125 1 80.75 91 PRO B N 1
ATOM 1720 C CA . PRO B 1 91 ? 8.656 -11.336 -14.164 1 80.75 91 PRO B CA 1
ATOM 1721 C C . PRO B 1 91 ? 7.164 -11.422 -13.859 1 80.75 91 PRO B C 1
ATOM 1723 O O . PRO B 1 91 ? 6.336 -11.039 -14.688 1 80.75 91 PRO B O 1
ATOM 1726 N N . LEU B 1 92 ? 6.805 -11.891 -12.742 1 85.25 92 LEU B N 1
ATOM 1727 C CA . LEU B 1 92 ? 5.402 -12.078 -12.398 1 85.25 92 LEU B CA 1
ATOM 1728 C C . LEU B 1 92 ? 4.934 -11 -11.422 1 85.25 92 LEU B C 1
ATOM 1730 O O . LEU B 1 92 ? 5.754 -10.305 -10.82 1 85.25 92 LEU B O 1
ATOM 1734 N N . LEU B 1 93 ? 3.623 -10.844 -11.43 1 90 93 LEU B N 1
ATOM 1735 C CA . LEU B 1 93 ? 2.947 -10.047 -10.406 1 90 93 LEU B CA 1
ATOM 1736 C C . LEU B 1 93 ? 2.041 -10.922 -9.547 1 90 93 LEU B C 1
ATOM 1738 O O . LEU B 1 93 ? 1.367 -11.812 -10.062 1 90 93 LEU B O 1
ATOM 1742 N N . VAL B 1 94 ? 2.107 -10.688 -8.328 1 93.31 94 VAL B N 1
ATOM 1743 C CA . VAL B 1 94 ? 1.243 -11.43 -7.414 1 93.31 94 VAL B CA 1
ATOM 1744 C C . VAL B 1 94 ? 0.253 -10.469 -6.754 1 93.31 94 VAL B C 1
ATOM 1746 O O . VAL B 1 94 ? 0.643 -9.414 -6.246 1 93.31 94 VAL B O 1
ATOM 1749 N N . THR B 1 95 ? -0.975 -10.82 -6.816 1 93.75 95 THR B N 1
ATOM 1750 C CA . THR B 1 95 ? -2.025 -10.07 -6.141 1 93.75 95 THR B CA 1
ATOM 1751 C C . THR B 1 95 ? -2.721 -10.93 -5.09 1 93.75 95 THR B C 1
ATOM 1753 O O . THR B 1 95 ? -3.209 -12.023 -5.398 1 93.75 95 THR B O 1
ATOM 1756 N N . MET B 1 96 ? -2.752 -10.43 -3.902 1 95.12 96 MET B N 1
ATOM 1757 C CA . MET B 1 96 ? -3.445 -11.102 -2.809 1 95.12 96 MET B CA 1
ATOM 1758 C C . MET B 1 96 ? -4.57 -10.234 -2.258 1 95.12 96 MET B C 1
ATOM 1760 O O . MET B 1 96 ? -4.359 -9.062 -1.949 1 95.12 96 MET B O 1
ATOM 1764 N N . VAL B 1 97 ? -5.699 -10.867 -2.119 1 95.88 97 VAL B N 1
ATOM 1765 C CA . VAL B 1 97 ? -6.887 -10.141 -1.677 1 95.88 97 VAL B CA 1
ATOM 1766 C C . VAL B 1 97 ? -7.398 -10.742 -0.368 1 95.88 97 VAL B C 1
ATOM 1768 O O . VAL B 1 97 ? -7.613 -11.953 -0.275 1 95.88 97 VAL B O 1
ATOM 1771 N N . GLY B 1 98 ? -7.555 -9.891 0.605 1 95.94 98 GLY B N 1
ATOM 1772 C CA . GLY B 1 98 ? -8.086 -10.32 1.891 1 95.94 98 GLY B CA 1
ATOM 1773 C C . GLY B 1 98 ? -9.039 -9.305 2.506 1 95.94 98 GLY B C 1
ATOM 1774 O O . GLY B 1 98 ? -9.25 -8.227 1.946 1 95.94 98 GLY B O 1
ATOM 1775 N N . SER B 1 99 ? -9.633 -9.742 3.615 1 95.06 99 SER B N 1
ATOM 1776 C CA . SER B 1 99 ? -10.461 -8.82 4.379 1 95.06 99 SER B CA 1
ATOM 1777 C C . SER B 1 99 ? -9.617 -7.711 5.004 1 95.06 99 SER B C 1
ATOM 1779 O O . SER B 1 99 ? -8.414 -7.879 5.211 1 95.06 99 SER B O 1
ATOM 1781 N N . SER B 1 100 ? -10.312 -6.59 5.301 1 93.31 100 SER B N 1
ATOM 1782 C CA . SER B 1 100 ? -9.641 -5.473 5.949 1 93.31 100 SER B CA 1
ATOM 1783 C C . SER B 1 100 ? -9.148 -5.859 7.344 1 93.31 100 SER B C 1
ATOM 1785 O O . SER B 1 100 ? -8.234 -5.23 7.879 1 93.31 100 SER B O 1
ATOM 1787 N N . GLU B 1 101 ? -9.625 -6.961 7.898 1 92.88 101 GLU B N 1
ATOM 1788 C CA . GLU B 1 101 ? -9.281 -7.391 9.25 1 92.88 101 GLU B CA 1
ATOM 1789 C C . GLU B 1 101 ? -8.141 -8.406 9.234 1 92.88 101 GLU B C 1
ATOM 1791 O O . GLU B 1 101 ? -7.582 -8.734 10.281 1 92.88 101 GLU B O 1
ATOM 1796 N N . ALA B 1 102 ? -7.848 -8.906 8.062 1 93.31 102 ALA B N 1
ATOM 1797 C CA . ALA B 1 102 ? -6.738 -9.852 7.969 1 93.31 102 ALA B CA 1
ATOM 1798 C C . ALA B 1 102 ? -5.418 -9.18 8.359 1 93.31 102 ALA B C 1
ATOM 1800 O O . ALA B 1 102 ? -5.238 -7.98 8.156 1 93.31 102 ALA B O 1
ATOM 1801 N N . ASN B 1 103 ? -4.516 -9.945 8.891 1 90.88 103 ASN B N 1
ATOM 1802 C CA . ASN B 1 103 ? -3.213 -9.43 9.305 1 90.88 103 ASN B CA 1
ATOM 1803 C C . ASN B 1 103 ? -2.311 -9.172 8.094 1 90.88 103 ASN B C 1
ATOM 1805 O O . ASN B 1 103 ? -1.771 -10.109 7.508 1 90.88 103 ASN B O 1
ATOM 1809 N N . THR B 1 104 ? -2.152 -7.91 7.809 1 90.88 104 THR B N 1
ATOM 1810 C CA . THR B 1 104 ? -1.382 -7.527 6.629 1 90.88 104 THR B CA 1
ATOM 1811 C C . THR B 1 104 ? 0.04 -8.078 6.711 1 90.88 104 THR B C 1
ATOM 1813 O O . THR B 1 104 ? 0.587 -8.547 5.715 1 90.88 104 THR B O 1
ATOM 1816 N N . GLY B 1 105 ? 0.641 -7.977 7.875 1 87.81 105 GLY B N 1
ATOM 1817 C CA . GLY B 1 105 ? 1.979 -8.516 8.062 1 87.81 105 GLY B CA 1
ATOM 1818 C C . GLY B 1 105 ? 2.09 -9.984 7.707 1 87.81 105 GLY B C 1
ATOM 1819 O O . GLY B 1 105 ? 3.059 -10.398 7.07 1 87.81 105 GLY B O 1
ATOM 1820 N N . GLU B 1 106 ? 1.104 -10.766 8.117 1 90.94 106 GLU B N 1
ATOM 1821 C CA . GLU B 1 106 ? 1.084 -12.188 7.793 1 90.94 106 GLU B CA 1
ATOM 1822 C C . GLU B 1 106 ? 0.945 -12.414 6.289 1 90.94 106 GLU B C 1
ATOM 1824 O O . GLU B 1 106 ? 1.569 -13.32 5.73 1 90.94 106 GLU B O 1
ATOM 1829 N N . ILE B 1 107 ? 0.16 -11.641 5.637 1 94.62 107 ILE B N 1
ATOM 1830 C CA . ILE B 1 107 ? -0.019 -11.75 4.195 1 94.62 107 ILE B CA 1
ATOM 1831 C C . ILE B 1 107 ? 1.305 -11.469 3.486 1 94.62 107 ILE B C 1
ATOM 1833 O O . ILE B 1 107 ? 1.725 -12.227 2.611 1 94.62 107 ILE B O 1
ATOM 1837 N N . LEU B 1 108 ? 1.981 -10.461 3.926 1 92.06 108 LEU B N 1
ATOM 1838 C CA . LEU B 1 108 ? 3.264 -10.086 3.342 1 92.06 108 LEU B CA 1
ATOM 1839 C C . LEU B 1 108 ? 4.301 -11.18 3.549 1 92.06 108 LEU B C 1
ATOM 1841 O O . LEU B 1 108 ? 5.152 -11.406 2.686 1 92.06 108 LEU B O 1
ATOM 1845 N N . ASN B 1 109 ? 4.117 -11.859 4.602 1 91.56 109 ASN B N 1
ATOM 1846 C CA . ASN B 1 109 ? 5.082 -12.906 4.926 1 91.56 109 ASN B CA 1
ATOM 1847 C C . ASN B 1 109 ? 4.953 -14.102 3.988 1 91.56 109 ASN B C 1
ATOM 1849 O O . ASN B 1 109 ? 5.852 -14.945 3.922 1 91.56 109 ASN B O 1
ATOM 1853 N N . LEU B 1 110 ? 3.926 -14.172 3.266 1 93.62 110 LEU B N 1
ATOM 1854 C CA . LEU B 1 110 ? 3.752 -15.25 2.295 1 93.62 110 LEU B CA 1
ATOM 1855 C C . LEU B 1 110 ? 4.719 -15.086 1.126 1 93.62 110 LEU B C 1
ATOM 1857 O O . LEU B 1 110 ? 4.926 -16.031 0.354 1 93.62 110 LEU B O 1
ATOM 1861 N N . GLU B 1 111 ? 5.23 -13.914 0.958 1 90.38 111 GLU B N 1
ATOM 1862 C CA . GLU B 1 111 ? 6.16 -13.664 -0.135 1 90.38 111 GLU B CA 1
ATOM 1863 C C . GLU B 1 111 ? 7.305 -14.672 -0.134 1 90.38 111 GLU B C 1
ATOM 1865 O O . GLU B 1 111 ? 7.73 -15.141 -1.193 1 90.38 111 GLU B O 1
ATOM 1870 N N . LYS B 1 112 ? 7.781 -14.945 1.051 1 90.56 112 LYS B N 1
ATOM 1871 C CA . LYS B 1 112 ? 8.875 -15.914 1.151 1 90.56 112 LYS B CA 1
ATOM 1872 C C . LYS B 1 112 ? 8.445 -17.281 0.637 1 90.56 112 LYS B C 1
ATOM 1874 O O . LYS B 1 112 ? 9.211 -17.953 -0.062 1 90.56 112 LYS B O 1
ATOM 1879 N N . ASP B 1 113 ? 7.246 -17.641 1.02 1 90.19 113 ASP B N 1
ATOM 1880 C CA . ASP B 1 113 ? 6.699 -18.906 0.545 1 90.19 113 ASP B CA 1
ATOM 1881 C C . ASP B 1 113 ? 6.52 -18.906 -0.972 1 90.19 113 ASP B C 1
ATOM 1883 O O . ASP B 1 113 ? 6.809 -19.891 -1.644 1 90.19 113 ASP B O 1
ATOM 1887 N N . LEU B 1 114 ? 6.109 -17.781 -1.505 1 89.62 114 LEU B N 1
ATOM 1888 C CA . LEU B 1 114 ? 5.883 -17.656 -2.939 1 89.62 114 LEU B CA 1
ATOM 1889 C C . LEU B 1 114 ? 7.199 -17.672 -3.705 1 89.62 114 LEU B C 1
ATOM 1891 O O . LEU B 1 114 ? 7.273 -18.219 -4.812 1 89.62 114 LEU B O 1
ATOM 1895 N N . ASP B 1 115 ? 8.234 -17.078 -3.117 1 88.06 115 ASP B N 1
ATOM 1896 C CA . ASP B 1 115 ? 9.555 -17.109 -3.738 1 88.06 115 ASP B CA 1
ATOM 1897 C C . ASP B 1 115 ? 10.016 -18.562 -3.957 1 88.06 115 ASP B C 1
ATOM 1899 O O . ASP B 1 115 ? 10.547 -18.891 -5.02 1 88.06 115 ASP B O 1
ATOM 1903 N N . MET B 1 116 ? 9.75 -19.281 -2.977 1 83.75 116 MET B N 1
ATOM 1904 C CA . MET B 1 116 ? 10.148 -20.672 -3.072 1 83.75 116 MET B CA 1
ATOM 1905 C C . MET B 1 116 ? 9.336 -21.406 -4.141 1 83.75 116 MET B C 1
ATOM 1907 O O . MET B 1 116 ? 9.875 -22.219 -4.887 1 83.75 116 MET B O 1
ATOM 1911 N N . LEU B 1 117 ? 8.117 -21.047 -4.246 1 82.5 117 LEU B N 1
ATOM 1912 C CA . LEU B 1 117 ? 7.223 -21.672 -5.211 1 82.5 117 LEU B CA 1
ATOM 1913 C C . LEU B 1 117 ? 7.586 -21.25 -6.633 1 82.5 117 LEU B C 1
ATOM 1915 O O . LEU B 1 117 ? 7.598 -22.078 -7.543 1 82.5 117 LEU B O 1
ATOM 1919 N N . PHE B 1 118 ? 7.895 -19.953 -6.84 1 78.25 118 PHE B N 1
ATOM 1920 C CA . PHE B 1 118 ? 8.102 -19.438 -8.18 1 78.25 118 PHE B CA 1
ATOM 1921 C C . PHE B 1 118 ? 9.508 -19.766 -8.68 1 78.25 118 PHE B C 1
ATOM 1923 O O . PHE B 1 118 ? 9.766 -19.75 -9.883 1 78.25 118 PHE B O 1
ATOM 1930 N N . LYS B 1 119 ? 10.445 -19.828 -7.824 1 74.88 119 LYS B N 1
ATOM 1931 C CA . LYS B 1 119 ? 11.758 -20.312 -8.242 1 74.88 119 LYS B CA 1
ATOM 1932 C C . LYS B 1 119 ? 11.656 -21.656 -8.961 1 74.88 119 LYS B C 1
ATOM 1934 O O . LYS B 1 119 ? 12.352 -21.875 -9.953 1 74.88 119 LYS B O 1
ATOM 1939 N N . ASP B 1 120 ? 10.742 -22.328 -8.5 1 63.78 120 ASP B N 1
ATOM 1940 C CA . ASP B 1 120 ? 10.547 -23.609 -9.156 1 63.78 120 ASP B CA 1
ATOM 1941 C C . ASP B 1 120 ? 9.734 -23.453 -10.445 1 63.78 120 ASP B C 1
ATOM 1943 O O . ASP B 1 120 ? 9.961 -24.188 -11.414 1 63.78 120 ASP B O 1
ATOM 1947 N N . LEU B 1 121 ? 8.828 -22.438 -10.461 1 57.31 121 LEU B N 1
ATOM 1948 C CA . LEU B 1 121 ? 7.895 -22.234 -11.57 1 57.31 121 LEU B CA 1
ATOM 1949 C C . LEU B 1 121 ? 8.562 -21.484 -12.711 1 57.31 121 LEU B C 1
ATOM 1951 O O . LEU B 1 121 ? 8.281 -21.734 -13.883 1 57.31 121 LEU B O 1
ATOM 1955 N N . SER B 1 122 ? 9.125 -20.281 -12.328 1 56.06 122 SER B N 1
ATOM 1956 C CA . SER B 1 122 ? 9.797 -19.547 -13.406 1 56.06 122 SER B CA 1
ATOM 1957 C C . SER B 1 122 ? 10.508 -20.516 -14.359 1 56.06 122 SER B C 1
ATOM 1959 O O . SER B 1 122 ? 10.586 -20.266 -15.562 1 56.06 122 SER B O 1
ATOM 1961 N N . THR B 1 123 ? 10.992 -21.469 -13.742 1 48.69 123 THR B N 1
ATOM 1962 C CA . THR B 1 123 ? 11.57 -22.484 -14.625 1 48.69 123 THR B CA 1
ATOM 1963 C C . THR B 1 123 ? 10.492 -23.109 -15.492 1 48.69 123 THR B C 1
ATOM 1965 O O . THR B 1 123 ? 10.727 -23.391 -16.672 1 48.69 123 THR B O 1
ATOM 1968 N N . VAL B 1 124 ? 9.359 -23.203 -14.914 1 47.12 124 VAL B N 1
ATOM 1969 C CA . VAL B 1 124 ? 8.344 -23.922 -15.688 1 47.12 124 VAL B CA 1
ATOM 1970 C C . VAL B 1 124 ? 7.637 -22.953 -16.625 1 47.12 124 VAL B C 1
ATOM 1972 O O . VAL B 1 124 ? 7.34 -23.297 -17.781 1 47.12 124 VAL B O 1
ATOM 1975 N N . ILE B 1 125 ? 7.309 -21.75 -16.156 1 53 125 ILE B N 1
ATOM 1976 C CA . ILE B 1 125 ? 6.586 -20.828 -17.031 1 53 125 ILE B CA 1
ATOM 1977 C C . ILE B 1 125 ? 7.48 -20.422 -18.203 1 53 125 ILE B C 1
ATOM 1979 O O . ILE B 1 125 ? 6.988 -20.188 -19.297 1 53 125 ILE B O 1
ATOM 1983 N N . GLN B 1 126 ? 8.703 -20.203 -18.031 1 45.97 126 GLN B N 1
ATOM 1984 C CA . GLN B 1 126 ? 9.523 -20 -19.234 1 45.97 126 GLN B CA 1
ATOM 1985 C C . GLN B 1 126 ? 9.453 -21.203 -20.156 1 45.97 126 GLN B C 1
ATOM 1987 O O . GLN B 1 126 ? 9.703 -21.094 -21.359 1 45.97 126 GLN B O 1
ATOM 1992 N N . MET B 1 127 ? 9.328 -22.281 -19.641 1 40 127 MET B N 1
ATOM 1993 C CA . MET B 1 127 ? 9.492 -23.438 -20.5 1 40 127 MET B CA 1
ATOM 1994 C C . MET B 1 127 ? 8.203 -23.75 -21.266 1 40 127 MET B C 1
ATOM 1996 O O . MET B 1 127 ? 8.203 -24.516 -22.219 1 40 127 MET B O 1
ATOM 2000 N N . THR B 1 128 ? 6.949 -23.172 -20.812 1 36.12 128 THR B N 1
ATOM 2001 C CA . THR B 1 128 ? 5.883 -23.516 -21.75 1 36.12 128 THR B CA 1
ATOM 2002 C C . THR B 1 128 ? 5.676 -22.406 -22.766 1 36.12 128 THR B C 1
ATOM 2004 O O . THR B 1 128 ? 5.863 -21.219 -22.453 1 36.12 128 THR B O 1
#

Foldseek 3Di:
DDPVLLVVLQVLVVVLQVVWPFWFKKFKAFQQQHTDHIDGDPPDDPVCNDSVNRNVVSVVQVVVCVPPPHRRAWDWDADPFKIWIWGDDPRMIMIIIGTNPIDPVSVVVCVVVVVVSVVVCVVVVVVD/DDPVLLVVLQVLVVVLQVVWPFWFKKFKAFQQQHTDHIDGDPPDDPVCNDSVNRNVVSVVQVVVCVPPPHRRAWDWDADPFKIWIWGDDPRMIMIIIGTNPIDPVSVVVCVVVVVVSVVVCVVVVVVD

Nearest PDB structures (foldseek):
  1veu-assembly1_A  TM=9.501E-01  e=1.213E-15  Mus musculus
  2zl1-assembly1_A  TM=9.498E-01  e=1.992E-15  unclassified
  7t3c-assembly1_O  TM=9.189E-01  e=3.050E-14  Homo sapiens
  9jue-assembly1_E  TM=8.107E-01  e=1.853E-06  Promethearchaeum syntrophicum
  7yh1-assembly2_C  TM=7.898E-01  e=4.149E-06  Promethearchaeum syntrophicum

pLDDT: mean 85.93, std 12.18, range [35.25, 96.62]

Radius of gyration: 19.32 Å; Cα contacts (8 Å, |Δi|>4): 452; chains: 2; bounding box: 34×63×40 Å

Secondary structure (DSSP, 8-state):
--HHHHHHHHHHHHHHHHTSTTEEEEEEE-TT--EEEEEE-TTS-GGGGSHHHHHHHHHHHHHHHTTSS----EEEEE-SSEEEEEEEETTEEEEEEEETTS-HHHHHHHHHHHHHHHHHHHHHHTT-/--HHHHHHHHHHHHHHHHTSTTEEEEEEE-TT--EEEEEE-TTS-GGGGSHHHHHHHHHHHHHHHTTSS----EEEEE-SSEEEEEEEETTEEEEEEEETTS-HHHHHHHHHHHHHHHHHHHHHHHH-

Organism: Lottia gigantea (NCBI:txid225164)

InterPro domains:
  IPR015019 Ragulator complex protein LAMTOR3 [PF08923] (8-124)
  IPR015019 Ragulator complex protein LAMTOR3 [PTHR13378] (8-128)
  IPR015019 Ragulator complex protein LAMTOR3 [SM01278] (7-125)

Sequence (256 aa):
MHNQDRAELKRSLFKFMSNVEGLDAIIVTDRDGVVMLKVAHESVPDQVTRHQFLSVFGSMSDQASKLGLGTNQRIISLYDNYQVVQINKQPLLVTMVGSSEANTGEILNLEKDLDMLFKDLSTVIQMTMHNQDRAELKRSLFKFMSNVEGLDAIIVTDRDGVVMLKVAHESVPDQVTRHQFLSVFGSMSDQASKLGLGTNQRIISLYDNYQVVQINKQPLLVTMVGSSEANTGEILNLEKDLDMLFKDLSTVIQMT